Protein AF-0000000065870388 (afdb_homodimer)

pLDDT: mean 97.26, std 2.46, range [84.12, 98.94]

Organism: Acetivibrio thermocellus (strain ATCC 27405 / DSM 1237 / JCM 9322 / NBRC 103400 / NCIMB 10682 / NRRL B-4536 / VPI 7372) (NCBI:txid203119)

Foldseek 3Di:
DKKKKKFFQKKFKDFPRHTQWIFGGAIEIADFAWAPDDVLLLVQVLVCQQAPQQDQDPVGDSGGGRVRVLGAYEYEYDLCVQFDCPPDDGTDSNGTHDQVVSVVSSVSSQVVNVVVVHHYTYYDRPGDMDMDGHAVVIDIDMDDSVPPD/DKKKKKFFQKKFKDFPRHTQWIFGGAIEIADFAWAPDDVLLLVQVLVCQQAPQQDQDPVGDSGGGRVRVLGAYEYEYDLCVQFDCPPDDGTDSNGTHDQVVSVVSSVSSQVVNVVVVHHYTYYDRPGDMDMDGHAVVTDIDMDDSVRPD

Structure (mmCIF, N/CA/C/O backbone):
data_AF-0000000065870388-model_v1
#
loop_
_entity.id
_entity.type
_entity.pdbx_description
1 polymer 'D-aminoacyl-tRNA deacylase'
#
loop_
_atom_site.group_PDB
_atom_site.id
_atom_site.type_symbol
_atom_site.label_atom_id
_atom_site.label_alt_id
_atom_site.label_comp_id
_atom_site.label_asym_id
_atom_site.label_entity_id
_atom_site.label_seq_id
_atom_site.p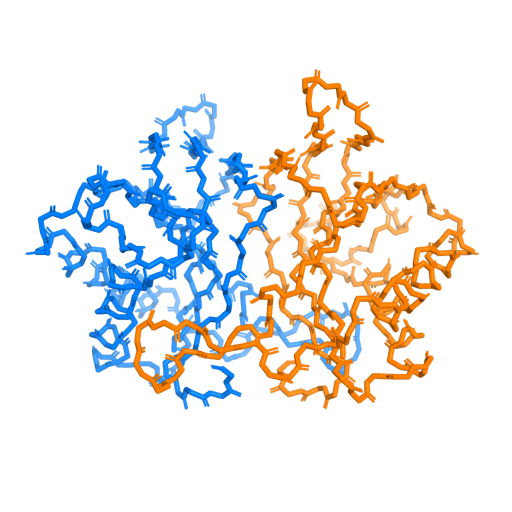dbx_PDB_ins_code
_atom_site.Cartn_x
_atom_site.Cartn_y
_atom_site.Cartn_z
_atom_site.occupancy
_atom_site.B_iso_or_equiv
_atom_site.auth_seq_id
_atom_site.auth_comp_id
_atom_site.auth_asym_id
_atom_site.auth_atom_id
_atom_site.pdbx_PDB_model_num
ATOM 1 N N . MET A 1 1 ? 1.989 13.969 -6.496 1 98.31 1 MET A N 1
ATOM 2 C CA . MET A 1 1 ? 2.273 13.305 -5.227 1 98.31 1 MET A CA 1
ATOM 3 C C . MET A 1 1 ? 1.35 12.109 -5.023 1 98.31 1 MET A C 1
ATOM 5 O O . MET A 1 1 ? 0.161 12.18 -5.34 1 98.31 1 MET A O 1
ATOM 9 N N . ARG A 1 2 ? 1.922 10.938 -4.586 1 98.38 2 ARG A N 1
ATOM 10 C CA . ARG A 1 2 ? 1.166 9.695 -4.414 1 98.38 2 ARG A CA 1
ATOM 11 C C . ARG A 1 2 ? 1.296 9.172 -2.988 1 98.38 2 ARG A C 1
ATOM 13 O O . ARG A 1 2 ? 2.34 9.336 -2.354 1 98.38 2 ARG A O 1
ATOM 20 N N . ALA A 1 3 ? 0.201 8.531 -2.562 1 98.81 3 ALA A N 1
ATOM 21 C CA . ALA A 1 3 ? 0.243 7.969 -1.214 1 98.81 3 ALA A CA 1
ATOM 22 C C . ALA A 1 3 ? -0.487 6.633 -1.154 1 98.81 3 ALA A C 1
ATOM 24 O O . ALA A 1 3 ? -1.53 6.457 -1.788 1 98.81 3 ALA A O 1
ATOM 25 N N . VAL A 1 4 ? 0.116 5.703 -0.552 1 98.88 4 VAL A N 1
ATOM 26 C CA . VAL A 1 4 ? -0.583 4.535 -0.027 1 98.88 4 VAL A CA 1
ATOM 27 C C . VAL A 1 4 ? -0.976 4.777 1.428 1 98.88 4 VAL A C 1
ATOM 29 O O . VAL A 1 4 ? -0.114 4.988 2.283 1 98.88 4 VAL A O 1
ATOM 32 N N . VAL A 1 5 ? -2.244 4.773 1.672 1 98.88 5 VAL A N 1
ATOM 33 C CA . VAL A 1 5 ? -2.771 5.062 3.002 1 98.88 5 VAL A CA 1
ATOM 34 C C . VAL A 1 5 ? -3.361 3.793 3.611 1 98.88 5 VAL A C 1
ATOM 36 O O . VAL A 1 5 ? -4.293 3.207 3.057 1 98.88 5 VAL A O 1
ATOM 39 N N . GLN A 1 6 ? -2.83 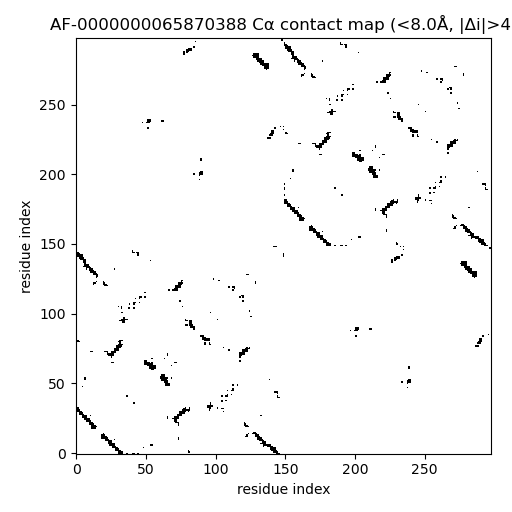3.414 4.75 1 98.88 6 GLN A N 1
ATOM 40 C CA . GLN A 1 6 ? -3.273 2.174 5.375 1 98.88 6 GLN A CA 1
ATOM 41 C C . GLN A 1 6 ? -3.797 2.426 6.789 1 98.88 6 GLN A C 1
ATOM 43 O O . GLN A 1 6 ? -3.111 3.039 7.609 1 98.88 6 GLN A O 1
ATOM 48 N N . ARG A 1 7 ? -4.969 1.999 7.047 1 98.81 7 ARG A N 1
ATOM 49 C CA . ARG A 1 7 ? -5.527 2.062 8.391 1 98.81 7 ARG A CA 1
ATOM 50 C C . ARG A 1 7 ? -4.848 1.06 9.32 1 98.81 7 ARG A C 1
ATOM 52 O O . ARG A 1 7 ? -4.77 -0.129 9 1 98.81 7 ARG A O 1
ATOM 59 N N . VAL A 1 8 ? -4.414 1.556 10.539 1 98.81 8 VAL A N 1
ATOM 60 C CA . VAL A 1 8 ? -3.592 0.675 11.367 1 98.81 8 VAL A CA 1
ATOM 61 C C . VAL A 1 8 ? -4.062 0.736 12.812 1 98.81 8 VAL A C 1
ATOM 63 O O . VAL A 1 8 ? -4.641 1.738 13.25 1 98.81 8 VAL A O 1
ATOM 66 N N . THR A 1 9 ? -3.756 -0.321 13.508 1 98.56 9 THR A N 1
ATOM 67 C CA . THR A 1 9 ? -3.891 -0.321 14.961 1 98.56 9 THR A CA 1
ATOM 68 C C . THR A 1 9 ? -2.564 0.029 15.633 1 98.56 9 THR A C 1
ATOM 70 O O . THR A 1 9 ? -2.533 0.394 16.812 1 98.56 9 THR A O 1
ATOM 73 N N . PHE A 1 10 ? -1.583 -0.184 14.828 1 98.62 10 PHE A N 1
ATOM 74 C CA . PHE A 1 10 ? -0.219 0.059 15.281 1 98.62 10 PHE A CA 1
ATOM 75 C C . PHE A 1 10 ? 0.744 0.116 14.102 1 98.62 10 PHE A C 1
ATOM 77 O O . PHE A 1 10 ? 0.584 -0.624 13.125 1 98.62 10 PHE A O 1
ATOM 84 N N . SER A 1 11 ? 1.714 1.026 14.18 1 98.88 11 SER A N 1
ATOM 85 C CA . SER A 1 11 ? 2.779 1.098 13.188 1 98.88 11 SER A CA 1
ATOM 86 C C . SER A 1 11 ? 4.039 1.725 13.773 1 98.88 11 SER A C 1
ATOM 88 O O . SER A 1 11 ? 3.963 2.562 14.672 1 98.88 11 SER A O 1
ATOM 90 N N . LYS A 1 12 ? 5.133 1.31 13.266 1 98.81 12 LYS A N 1
ATOM 91 C CA . LYS A 1 12 ? 6.379 1.907 13.734 1 98.81 12 LYS A CA 1
ATOM 92 C C . LYS A 1 12 ? 7.48 1.796 12.688 1 98.81 12 LYS A C 1
ATOM 94 O O . LYS A 1 12 ? 7.418 0.936 11.805 1 98.81 12 LYS A O 1
ATOM 99 N N . VAL A 1 13 ? 8.445 2.605 12.844 1 98.81 13 VAL A N 1
ATOM 100 C CA . VAL A 1 13 ? 9.625 2.617 11.992 1 98.81 13 VAL A CA 1
ATOM 101 C C . VAL A 1 13 ? 10.875 2.395 12.844 1 98.81 13 VAL A C 1
ATOM 103 O O . VAL A 1 13 ? 11.055 3.035 13.883 1 98.81 13 VAL A O 1
ATOM 106 N N . THR A 1 14 ? 11.656 1.497 12.438 1 98.56 14 THR A N 1
ATOM 107 C CA . THR A 1 14 ? 12.938 1.228 13.078 1 98.56 14 THR A CA 1
ATOM 108 C C . THR A 1 14 ? 14.094 1.476 12.109 1 98.56 14 THR A C 1
ATOM 110 O O . THR A 1 14 ? 14.031 1.082 10.945 1 98.56 14 THR A O 1
ATOM 113 N N . VAL A 1 15 ? 15.07 2.156 12.578 1 97.25 15 VAL A N 1
ATOM 114 C CA . VAL A 1 15 ? 16.312 2.398 11.852 1 97.25 15 VAL A CA 1
ATOM 115 C C . VAL A 1 15 ? 17.5 1.93 12.688 1 97.25 15 VAL A C 1
ATOM 117 O O . VAL A 1 15 ? 17.688 2.385 13.82 1 97.25 15 VAL A O 1
ATOM 120 N N . GLU A 1 16 ? 18.25 1.007 12.133 1 94.5 16 GLU A N 1
ATOM 121 C CA . GLU A 1 16 ? 19.406 0.471 12.844 1 94.5 16 GLU A CA 1
ATOM 122 C C . GLU A 1 16 ? 19.016 -0.023 14.234 1 94.5 16 GLU A C 1
ATOM 124 O O . GLU A 1 16 ? 19.672 0.306 15.227 1 94.5 16 GLU A O 1
ATOM 129 N N . GLY A 1 17 ? 17.906 -0.571 14.289 1 94.75 17 GLY A N 1
ATOM 130 C CA . GLY A 1 17 ? 17.453 -1.222 15.508 1 94.75 17 GLY A CA 1
ATOM 131 C C . GLY A 1 17 ? 16.781 -0.27 16.469 1 94.75 17 GLY A C 1
ATOM 132 O O . GLY A 1 17 ? 16.281 -0.691 17.516 1 94.75 17 GLY A O 1
ATOM 133 N N . GLU A 1 18 ? 16.688 0.994 16.125 1 97.5 18 GLU A N 1
ATOM 134 C CA . GLU A 1 18 ? 16.078 1.986 17.016 1 97.5 18 GLU A CA 1
ATOM 135 C C . GLU A 1 18 ? 14.742 2.473 16.453 1 97.5 18 GLU A C 1
ATOM 137 O O . GLU A 1 18 ? 14.633 2.762 15.258 1 97.5 18 GLU A O 1
ATOM 142 N N . ILE A 1 19 ? 13.797 2.533 17.328 1 98.25 19 ILE A N 1
ATOM 143 C CA . ILE A 1 19 ? 12.5 3.064 16.922 1 98.25 19 ILE A CA 1
ATOM 144 C C . ILE A 1 19 ? 12.602 4.574 16.719 1 98.25 19 ILE A C 1
ATOM 146 O O . ILE A 1 19 ? 12.992 5.305 17.625 1 98.25 19 ILE A O 1
ATOM 150 N N . VAL A 1 20 ? 12.242 5.059 15.562 1 98.25 20 VAL A N 1
ATOM 151 C CA . VAL A 1 20 ? 12.359 6.488 15.297 1 98.25 20 VAL A CA 1
ATOM 152 C C . VAL A 1 20 ? 10.977 7.109 15.164 1 98.25 20 VAL A C 1
ATOM 154 O O . VAL A 1 20 ? 10.828 8.336 15.195 1 98.25 20 VAL A O 1
ATOM 157 N N . GLY A 1 21 ? 9.953 6.312 15.039 1 98.56 21 GLY A N 1
ATOM 158 C CA . GLY A 1 21 ? 8.562 6.727 14.984 1 98.56 21 GLY A CA 1
ATOM 159 C C . GLY A 1 21 ? 7.59 5.59 15.242 1 98.56 21 GLY A C 1
ATOM 160 O O . GLY A 1 21 ? 7.832 4.453 14.828 1 98.56 21 GLY A O 1
ATOM 161 N N . GLU A 1 22 ? 6.586 5.926 15.953 1 98.81 22 GLU A N 1
ATOM 162 C CA . GLU A 1 22 ? 5.59 4.91 16.281 1 98.81 22 GLU A CA 1
ATOM 163 C C . GLU A 1 22 ? 4.223 5.539 16.547 1 98.81 22 GLU A C 1
ATOM 165 O O . GLU A 1 22 ? 4.137 6.621 17.125 1 98.81 22 GLU A O 1
ATOM 170 N N . ILE A 1 23 ? 3.203 4.832 16.109 1 98.88 23 ILE A N 1
ATOM 171 C CA . ILE A 1 23 ? 1.856 5.332 16.359 1 98.88 23 ILE A CA 1
ATOM 172 C C . ILE A 1 23 ? 0.945 4.176 16.766 1 98.88 23 ILE A C 1
ATOM 174 O O . ILE A 1 23 ? 1.231 3.016 16.453 1 98.88 23 ILE A O 1
ATOM 178 N N . GLY A 1 24 ? -0.076 4.516 17.5 1 98.62 24 GLY A N 1
ATOM 179 C CA . GLY A 1 24 ? -1.194 3.605 17.703 1 98.62 24 GLY A CA 1
ATOM 180 C C . GLY A 1 24 ? -2.215 3.664 16.578 1 98.62 24 GLY A C 1
ATOM 181 O O . GLY A 1 24 ? -1.852 3.686 15.406 1 98.62 24 GLY A O 1
ATOM 182 N N . LYS A 1 25 ? -3.502 3.672 16.969 1 98.75 25 LYS A N 1
ATOM 183 C CA . LYS A 1 25 ? -4.574 3.709 15.977 1 98.75 25 LYS A CA 1
ATOM 184 C C . LYS A 1 25 ? -4.438 4.922 15.062 1 98.75 25 LYS A C 1
ATOM 186 O O . LYS A 1 25 ? -4.246 6.043 15.531 1 98.75 25 LYS A O 1
ATOM 191 N N . GLY A 1 26 ? -4.469 4.703 13.812 1 98.81 26 GLY A N 1
ATOM 192 C CA . GLY A 1 26 ? -4.387 5.797 12.859 1 98.81 26 GLY A CA 1
ATOM 193 C C . GLY A 1 26 ? -4.07 5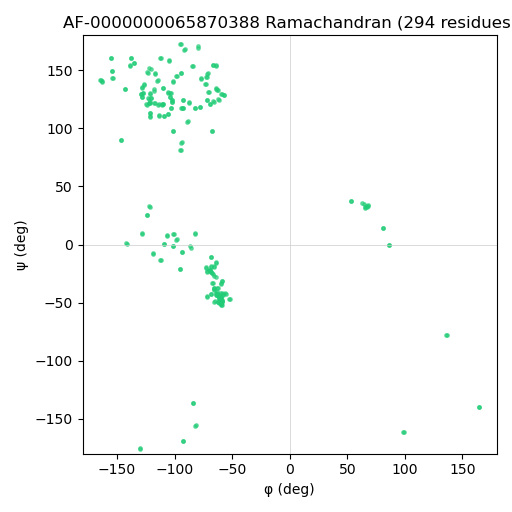.336 11.445 1 98.81 26 GLY A C 1
ATOM 194 O O . GLY A 1 26 ? -4.645 4.359 10.969 1 98.81 26 GLY A O 1
ATOM 195 N N . LEU A 1 27 ? -3.213 6.117 10.758 1 98.94 27 LEU A N 1
ATOM 196 C CA . LEU A 1 27 ? -2.867 5.832 9.367 1 98.94 27 LEU A CA 1
ATOM 197 C C . LEU A 1 27 ? -1.354 5.785 9.188 1 98.94 27 LEU A C 1
ATOM 199 O O . LEU A 1 27 ? -0.631 6.621 9.734 1 98.94 27 LEU A O 1
ATOM 203 N N . THR A 1 28 ? -0.903 4.762 8.57 1 98.94 28 THR A N 1
ATOM 204 C CA . THR A 1 28 ? 0.429 4.793 7.977 1 98.94 28 THR A CA 1
ATOM 205 C C . THR A 1 28 ? 0.361 5.238 6.516 1 98.94 28 THR A C 1
ATOM 207 O O . THR A 1 28 ? -0.38 4.66 5.719 1 98.94 28 THR A O 1
ATOM 210 N N . VAL A 1 29 ? 1.105 6.285 6.215 1 98.94 29 VAL A N 1
ATOM 211 C CA . VAL A 1 29 ? 1.129 6.848 4.871 1 98.94 29 VAL A CA 1
ATOM 212 C C . VAL A 1 29 ? 2.51 6.648 4.25 1 98.94 29 VAL A C 1
ATOM 214 O O . VAL A 1 29 ? 3.504 7.18 4.75 1 98.94 29 VAL A O 1
ATOM 217 N N . LEU A 1 30 ? 2.586 5.805 3.264 1 98.81 30 LEU A N 1
ATOM 218 C CA . LEU A 1 30 ? 3.742 5.797 2.377 1 98.81 30 LEU A CA 1
ATOM 219 C C . LEU A 1 30 ? 3.613 6.867 1.301 1 98.81 30 LEU A C 1
ATOM 221 O O . LEU A 1 30 ? 2.701 6.816 0.472 1 98.81 30 LEU A O 1
ATOM 225 N N . LEU A 1 31 ? 4.52 7.797 1.32 1 98.75 31 LEU A N 1
ATOM 226 C CA . LEU A 1 31 ? 4.367 9.016 0.53 1 98.75 31 LEU A CA 1
ATOM 227 C C . LEU A 1 31 ? 5.422 9.086 -0.565 1 98.75 31 LEU A C 1
ATOM 229 O O . LEU A 1 31 ? 6.621 9.055 -0.28 1 98.75 31 LEU A O 1
ATOM 233 N N . GLY A 1 32 ? 4.957 9.148 -1.804 1 98.38 32 GLY A N 1
ATOM 234 C CA . GLY A 1 32 ? 5.836 9.383 -2.938 1 98.38 32 GLY A CA 1
ATOM 235 C C . GLY A 1 32 ? 5.711 10.789 -3.506 1 98.38 32 GLY A C 1
ATOM 236 O O . GLY A 1 32 ? 4.605 11.273 -3.736 1 98.38 32 GLY A O 1
ATOM 237 N N . VAL A 1 33 ? 6.867 11.398 -3.68 1 98.69 33 VAL A N 1
ATOM 238 C CA . VAL A 1 33 ? 6.906 12.734 -4.27 1 98.69 33 VAL A CA 1
ATOM 239 C C . VAL A 1 33 ? 7.371 12.641 -5.723 1 98.69 33 VAL A C 1
ATOM 241 O O . VAL A 1 33 ? 8.422 12.062 -6.008 1 98.69 33 VAL A O 1
ATOM 244 N N . GLY A 1 34 ? 6.602 13.211 -6.602 1 98.06 34 GLY A N 1
ATOM 245 C CA . GLY A 1 34 ? 6.941 13.203 -8.016 1 98.06 34 GLY A CA 1
ATOM 246 C C . GLY A 1 34 ? 7.75 14.414 -8.445 1 98.06 34 GLY A C 1
ATOM 247 O O . GLY A 1 34 ? 7.812 15.414 -7.719 1 98.06 34 GLY A O 1
ATOM 248 N N . CYS A 1 35 ? 8.281 14.328 -9.609 1 97 35 CYS A N 1
ATOM 249 C CA . CYS A 1 35 ? 9.18 15.352 -10.117 1 97 35 CYS A CA 1
ATOM 250 C C . CYS A 1 35 ? 8.43 16.656 -10.375 1 97 35 CYS A C 1
ATOM 252 O O . CYS A 1 35 ? 9.016 17.734 -10.32 1 97 35 CYS A O 1
ATOM 254 N N . ASP A 1 36 ? 7.148 16.641 -10.586 1 96.62 36 ASP A N 1
ATOM 255 C CA . ASP A 1 36 ? 6.383 17.828 -10.945 1 96.62 36 ASP A CA 1
ATOM 256 C C . ASP A 1 36 ? 5.531 18.297 -9.766 1 96.62 36 ASP A C 1
ATOM 258 O O . ASP A 1 36 ? 4.711 19.203 -9.914 1 96.62 36 ASP A O 1
ATOM 262 N N . ASP A 1 37 ? 5.715 17.719 -8.711 1 98.31 37 ASP A N 1
ATOM 263 C CA . ASP A 1 37 ? 4.875 18.078 -7.566 1 98.31 37 ASP A CA 1
ATOM 264 C C . ASP A 1 37 ? 5.219 19.469 -7.035 1 98.31 37 ASP A C 1
ATOM 266 O O . ASP A 1 37 ? 6.375 19.891 -7.094 1 98.31 37 ASP A O 1
ATOM 270 N N . THR A 1 38 ? 4.246 20.125 -6.551 1 98.12 38 THR A N 1
ATOM 271 C CA . THR A 1 38 ? 4.371 21.438 -5.938 1 98.12 38 THR A CA 1
ATOM 272 C C . THR A 1 38 ? 3.68 21.469 -4.574 1 98.12 38 THR A C 1
ATOM 274 O O . THR A 1 38 ? 3.168 20.438 -4.113 1 98.12 38 THR A O 1
ATOM 277 N N . GLU A 1 39 ? 3.664 22.609 -4.027 1 98.31 39 GLU A N 1
ATOM 278 C CA . GLU A 1 39 ? 3.006 22.781 -2.736 1 98.31 39 GLU A CA 1
ATOM 279 C C . GLU A 1 39 ? 1.503 22.547 -2.846 1 98.31 39 GLU A C 1
ATOM 281 O O . GLU A 1 39 ? 0.864 22.125 -1.877 1 98.31 39 GLU A O 1
ATOM 286 N N . LYS A 1 40 ? 1.005 22.781 -4.016 1 98.38 40 LYS A N 1
ATOM 287 C CA . LYS A 1 40 ? -0.415 22.516 -4.223 1 98.38 40 LYS A CA 1
ATOM 288 C C . LYS A 1 40 ? -0.722 21.031 -4.047 1 98.38 40 LYS A C 1
ATOM 290 O O . LYS A 1 40 ? -1.778 20.656 -3.523 1 98.38 40 LYS A O 1
ATOM 295 N N . ASP A 1 41 ? 0.18 20.172 -4.484 1 98.62 41 ASP A N 1
ATOM 296 C CA . ASP A 1 41 ? 0.02 18.734 -4.312 1 98.62 41 ASP A CA 1
ATOM 297 C C . ASP A 1 41 ? 0.073 18.359 -2.834 1 98.62 41 ASP A C 1
ATOM 299 O O . ASP A 1 41 ? -0.691 17.5 -2.383 1 98.62 41 ASP A O 1
ATOM 303 N N . VAL A 1 42 ? 0.93 19.031 -2.111 1 98.75 42 VAL A N 1
ATOM 304 C CA . VAL A 1 42 ? 1.062 18.797 -0.676 1 98.75 42 VAL A CA 1
ATOM 305 C C . VAL A 1 42 ? -0.254 19.141 0.022 1 98.75 42 VAL A C 1
ATOM 307 O O . VAL A 1 42 ? -0.765 18.344 0.814 1 98.75 42 VAL A O 1
ATOM 310 N N . GLU A 1 43 ? -0.735 20.281 -0.302 1 98.56 43 GLU A N 1
ATOM 311 C CA . GLU A 1 43 ? -1.968 20.75 0.323 1 98.56 43 GLU A CA 1
ATOM 312 C C . GLU A 1 43 ? -3.129 19.797 0.035 1 98.56 43 GLU A C 1
ATOM 314 O O . GLU A 1 43 ? -3.893 19.453 0.939 1 98.56 43 GLU A O 1
ATOM 319 N N . TYR A 1 44 ? -3.215 19.438 -1.181 1 98.31 44 TYR A N 1
ATOM 320 C CA . TYR A 1 44 ? -4.301 18.547 -1.584 1 98.31 44 TYR A CA 1
ATOM 321 C C . TYR A 1 44 ? -4.234 17.234 -0.827 1 98.31 44 TYR A C 1
ATOM 323 O O . TYR A 1 44 ? -5.227 16.797 -0.238 1 98.31 44 TYR A O 1
ATOM 331 N N . LEU A 1 45 ? -3.104 16.641 -0.85 1 98.5 45 LEU A N 1
ATOM 332 C CA . LEU A 1 45 ? -2.969 15.297 -0.291 1 98.5 45 LEU A CA 1
ATOM 333 C C . LEU A 1 45 ? -3.119 15.32 1.227 1 98.5 45 LEU A C 1
ATOM 335 O O . LEU A 1 45 ? -3.73 14.422 1.81 1 98.5 45 LEU A O 1
ATOM 339 N N . ALA A 1 46 ? -2.506 16.312 1.863 1 98.62 46 ALA A N 1
ATOM 340 C CA . ALA A 1 46 ? -2.611 16.422 3.316 1 98.62 46 ALA A CA 1
ATOM 341 C C . ALA A 1 46 ? -4.066 16.562 3.752 1 98.62 46 ALA A C 1
ATOM 343 O O . ALA A 1 46 ? -4.527 15.836 4.641 1 98.62 46 ALA A O 1
ATOM 344 N N . ASP A 1 47 ? -4.762 17.469 3.086 1 98.12 47 ASP A N 1
ATOM 345 C CA . ASP A 1 47 ? -6.172 17.688 3.393 1 98.12 47 ASP A CA 1
ATOM 346 C C . ASP A 1 47 ? -6.98 16.406 3.143 1 98.12 47 ASP A C 1
ATOM 348 O O . ASP A 1 47 ? -7.832 16.047 3.955 1 98.12 47 ASP A O 1
ATOM 352 N N . LYS A 1 48 ? -6.727 15.812 2.037 1 98.31 48 LYS A N 1
ATOM 353 C CA . LYS A 1 48 ? -7.453 14.602 1.67 1 98.31 48 LYS A CA 1
ATOM 354 C C . LYS A 1 48 ? -7.242 13.492 2.703 1 98.31 48 LYS A C 1
ATOM 356 O O . LYS A 1 48 ? -8.203 12.898 3.189 1 98.31 48 LYS A O 1
ATOM 361 N N . ILE A 1 49 ? -6.02 13.242 3.113 1 98.62 49 ILE A N 1
ATOM 362 C CA . ILE A 1 49 ? -5.668 12.094 3.932 1 98.62 49 ILE A CA 1
ATOM 363 C C . ILE A 1 49 ? -6.203 12.281 5.348 1 98.62 49 ILE A C 1
ATOM 365 O O . ILE A 1 49 ? -6.805 11.367 5.918 1 98.62 49 ILE A O 1
ATOM 369 N N . VAL A 1 50 ? -6.059 13.438 5.934 1 98.44 50 VAL A N 1
ATOM 370 C CA . VAL A 1 50 ? -6.434 13.648 7.328 1 98.44 50 VAL A CA 1
ATOM 371 C C . VAL A 1 50 ? -7.953 13.609 7.465 1 98.44 50 VAL A C 1
ATOM 373 O O . VAL A 1 50 ? -8.477 13.258 8.523 1 98.44 50 VAL A O 1
ATOM 376 N N . ASN A 1 51 ? -8.648 13.875 6.305 1 97.88 51 ASN A N 1
ATOM 377 C CA . ASN A 1 51 ? -10.109 13.984 6.355 1 97.88 51 ASN A CA 1
ATOM 378 C C . ASN A 1 51 ? -10.781 12.797 5.676 1 97.88 51 ASN A C 1
ATOM 380 O O . ASN A 1 51 ? -12.008 12.75 5.566 1 97.88 51 ASN A O 1
ATOM 384 N N . LEU A 1 52 ? -10.016 11.883 5.18 1 98.25 52 LEU A N 1
ATOM 385 C CA . LEU A 1 52 ? -10.539 10.695 4.52 1 98.25 52 LEU A CA 1
ATOM 386 C C . LEU A 1 52 ? -11.422 9.891 5.469 1 98.25 52 LEU A C 1
ATOM 388 O O . LEU A 1 52 ? -11.023 9.602 6.598 1 98.25 52 LEU A O 1
ATOM 392 N N . ARG A 1 53 ? -12.602 9.531 5.066 1 98.38 53 ARG A N 1
ATOM 393 C CA . ARG A 1 53 ? -13.562 8.844 5.93 1 98.38 53 ARG A CA 1
ATOM 394 C C . ARG A 1 53 ? -13.469 7.332 5.762 1 98.38 53 ARG A C 1
ATOM 396 O O . ARG A 1 53 ? -14.344 6.719 5.145 1 98.38 53 ARG A O 1
ATOM 403 N N . ILE A 1 54 ? -12.508 6.777 6.434 1 98.25 54 ILE A N 1
ATOM 404 C CA . ILE A 1 54 ? -12.266 5.352 6.219 1 98.25 54 ILE A CA 1
ATOM 405 C C . ILE A 1 54 ? -12.234 4.629 7.562 1 98.25 54 ILE A C 1
ATOM 407 O O . ILE A 1 54 ? -11.82 3.469 7.641 1 98.25 54 ILE A O 1
ATOM 411 N N . PHE A 1 55 ? -12.594 5.266 8.648 1 98.31 55 PHE A N 1
ATOM 412 C CA . PHE A 1 55 ? -12.797 4.641 9.945 1 98.31 55 PHE A CA 1
ATOM 413 C C . PHE A 1 55 ? -14.273 4.355 10.188 1 98.31 55 PHE A C 1
ATOM 415 O O . PHE A 1 55 ? -15.133 5.145 9.789 1 98.31 55 PHE A O 1
ATOM 422 N N . GLU A 1 56 ? -14.484 3.287 10.852 1 96.38 56 GLU A N 1
ATOM 423 C CA . GLU A 1 56 ? -15.867 2.859 11.055 1 96.38 56 GLU A CA 1
ATOM 424 C C . GLU A 1 56 ? -16.547 3.686 12.148 1 96.38 56 GLU A C 1
ATOM 426 O O . GLU A 1 56 ? -15.922 4.027 13.156 1 96.38 56 GLU A O 1
ATOM 431 N N . ASP A 1 57 ? -17.812 3.963 11.93 1 96.62 57 ASP A N 1
ATOM 432 C CA . ASP A 1 57 ? -18.641 4.586 12.953 1 96.62 57 ASP A CA 1
ATOM 433 C C . ASP A 1 57 ? -19.375 3.529 13.781 1 96.62 57 ASP A C 1
ATOM 435 O O . ASP A 1 57 ? -19.031 2.348 13.734 1 96.62 57 ASP A O 1
ATOM 439 N N . GLU A 1 58 ? -20.281 3.951 14.555 1 95.44 58 GLU A N 1
ATOM 440 C CA . GLU A 1 58 ? -21 3.066 15.469 1 95.44 58 GLU A CA 1
ATOM 441 C C . GLU A 1 58 ? -21.844 2.049 14.711 1 95.44 58 GLU A C 1
ATOM 443 O O . GLU A 1 58 ? -22.234 1.02 15.266 1 95.44 58 GLU A O 1
ATOM 448 N N . ASN A 1 59 ? -22.125 2.32 13.461 1 94.81 59 ASN A N 1
ATOM 449 C CA . ASN A 1 59 ? -22.922 1.42 12.641 1 94.81 59 ASN A CA 1
ATOM 450 C C . ASN A 1 59 ? -22.047 0.536 11.758 1 94.81 59 ASN A C 1
ATOM 452 O O . ASN A 1 59 ? -22.562 -0.148 10.867 1 94.81 59 ASN A O 1
ATOM 456 N N . GLY A 1 60 ? -20.766 0.629 11.914 1 92.06 60 GLY A N 1
ATOM 457 C CA . GLY A 1 60 ? -19.859 -0.203 11.141 1 92.06 60 GLY A CA 1
ATOM 458 C C . GLY A 1 60 ? -19.609 0.328 9.742 1 92.06 60 GLY A C 1
ATOM 459 O O . GLY A 1 60 ? -19.109 -0.399 8.867 1 92.06 60 GLY A O 1
ATOM 460 N N . LYS A 1 61 ? -19.984 1.585 9.523 1 94.06 61 LYS A N 1
ATOM 461 C CA . LYS A 1 61 ? -19.797 2.205 8.219 1 94.06 61 LYS A CA 1
ATOM 462 C C . LYS A 1 61 ? -18.578 3.119 8.219 1 94.06 61 LYS A C 1
ATOM 464 O O . LYS A 1 61 ? -18.312 3.83 9.195 1 94.06 61 LYS A O 1
ATOM 469 N N . MET A 1 62 ? -17.844 3.084 7.145 1 95.12 62 MET A N 1
ATOM 470 C CA . MET A 1 62 ? -16.719 4.02 6.988 1 95.12 62 MET A CA 1
ATOM 471 C C . MET A 1 62 ? -17.234 5.449 6.836 1 95.12 62 MET A C 1
ATOM 473 O O . MET A 1 62 ? -17.641 5.852 5.746 1 95.12 62 MET A O 1
ATOM 477 N N . ASN A 1 63 ? -17.219 6.188 7.984 1 97.12 63 ASN A N 1
ATOM 478 C CA . ASN A 1 63 ? -17.797 7.527 7.969 1 97.12 63 ASN A CA 1
ATOM 479 C C . ASN A 1 63 ? -16.984 8.5 8.812 1 97.12 63 ASN A C 1
ATOM 481 O O . ASN A 1 63 ? -17.297 9.688 8.891 1 97.12 63 ASN A O 1
ATOM 485 N N . LEU A 1 64 ? -15.922 8.008 9.398 1 98.5 64 LEU A N 1
ATOM 486 C CA . LEU A 1 64 ? -15.117 8.867 10.266 1 98.5 64 LEU A CA 1
ATOM 487 C C . LEU A 1 64 ? -13.711 9.039 9.711 1 98.5 64 LEU A C 1
ATOM 489 O O . LEU A 1 64 ? -13.156 8.117 9.102 1 98.5 64 LEU A O 1
ATOM 493 N N . SER A 1 65 ? -13.211 10.203 9.961 1 98.44 65 SER A N 1
ATOM 494 C CA . SER A 1 65 ? -11.852 10.531 9.539 1 98.44 65 SER A CA 1
ATOM 495 C C . SER A 1 65 ? -10.852 10.281 10.664 1 98.44 65 SER A C 1
ATOM 497 O O . SER A 1 65 ? -11.242 9.953 11.789 1 98.44 65 SER A O 1
ATOM 499 N N . LEU A 1 66 ? -9.609 10.414 10.297 1 98.69 66 LEU A N 1
ATOM 500 C CA . LEU A 1 66 ? -8.531 10.328 11.281 1 98.69 66 LEU A CA 1
ATOM 501 C C . LEU A 1 66 ? -8.789 11.281 12.445 1 98.69 66 LEU A C 1
ATOM 503 O O . LEU A 1 66 ? -8.633 10.898 13.609 1 98.69 66 LEU A O 1
ATOM 507 N N . LYS A 1 67 ? -9.141 12.469 12.117 1 97.5 67 LYS A N 1
ATOM 508 C CA . LYS A 1 67 ? -9.398 13.492 13.133 1 97.5 67 LYS A CA 1
ATOM 509 C C . LYS A 1 67 ? -10.57 13.102 14.023 1 97.5 67 LYS A C 1
ATOM 511 O O . LYS A 1 67 ? -10.516 13.266 15.242 1 97.5 67 LYS A O 1
ATOM 516 N N . ASP A 1 68 ? -11.617 12.594 13.391 1 97.44 68 ASP A N 1
ATOM 517 C CA . ASP A 1 68 ? -12.82 12.219 14.117 1 97.44 68 ASP A CA 1
ATOM 518 C C . ASP A 1 68 ? -12.523 11.164 15.18 1 97.44 68 ASP A C 1
ATOM 520 O O . ASP A 1 68 ? -13.156 11.141 16.234 1 97.44 68 ASP A O 1
ATOM 524 N N . VAL A 1 69 ? -11.555 10.305 14.945 1 97.94 69 VAL A N 1
ATOM 525 C CA . VAL A 1 69 ? -11.305 9.195 15.852 1 97.94 69 VAL A CA 1
ATOM 526 C C . VAL A 1 69 ? -10.109 9.516 16.75 1 97.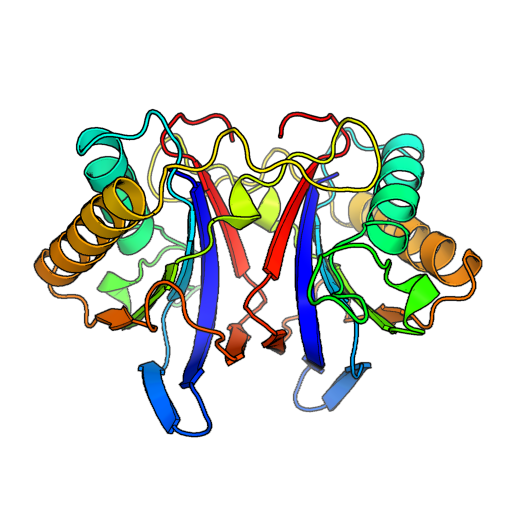94 69 VAL A C 1
ATOM 528 O O . VAL A 1 69 ? -9.695 8.68 17.562 1 97.94 69 VAL A O 1
ATOM 531 N N . GLY A 1 70 ? -9.5 10.68 16.562 1 97.69 70 GLY A N 1
ATOM 532 C CA . GLY A 1 70 ? -8.32 11.039 17.344 1 97.69 70 GLY A CA 1
ATOM 533 C C . GLY A 1 70 ? -7.113 10.172 17.031 1 97.69 70 GLY A C 1
ATOM 534 O O . GLY A 1 70 ? -6.352 9.812 17.922 1 97.69 70 GLY A O 1
ATOM 535 N N . GLY A 1 71 ? -6.992 9.727 15.805 1 98.62 71 GLY A N 1
ATOM 536 C CA . GLY A 1 71 ? -5.914 8.844 15.383 1 98.62 71 GLY A CA 1
ATOM 537 C C . GLY A 1 71 ? -4.613 9.578 15.125 1 98.62 71 GLY A C 1
ATOM 538 O O . GLY A 1 71 ? -4.578 10.812 15.117 1 98.62 71 GLY A O 1
ATOM 539 N N . GLU A 1 72 ? -3.584 8.828 14.938 1 98.88 72 GLU A N 1
ATOM 540 C CA . GLU A 1 72 ? -2.24 9.336 14.68 1 98.88 72 GLU A CA 1
ATOM 541 C C . GLU A 1 72 ? -1.786 9 13.258 1 98.88 72 GLU A C 1
ATOM 543 O O . GLU A 1 72 ? -2.367 8.133 12.602 1 98.88 72 GLU A O 1
ATOM 548 N N . LEU A 1 73 ? -0.794 9.758 12.82 1 98.88 73 LEU A N 1
ATOM 549 C CA . LEU A 1 73 ? -0.313 9.602 11.453 1 98.88 73 LEU A CA 1
ATOM 550 C C . LEU A 1 73 ? 1.171 9.25 11.43 1 98.88 73 LEU A C 1
ATOM 552 O O . LEU A 1 73 ? 1.978 9.914 12.086 1 98.88 73 LEU A O 1
ATOM 556 N N . LEU A 1 74 ? 1.534 8.164 10.844 1 98.94 74 LEU A N 1
ATOM 557 C CA . LEU A 1 74 ? 2.924 7.848 10.531 1 98.94 74 LEU A CA 1
ATOM 558 C C . LEU A 1 74 ? 3.203 8.062 9.047 1 98.94 74 LEU A C 1
ATOM 560 O O . LEU A 1 74 ? 2.582 7.418 8.195 1 98.94 74 LEU A O 1
ATOM 564 N N . VAL A 1 75 ? 4.086 8.977 8.703 1 98.88 75 VAL A N 1
ATOM 565 C CA . VAL A 1 75 ? 4.391 9.297 7.316 1 98.88 75 VAL A CA 1
ATOM 566 C C . VAL A 1 75 ? 5.805 8.828 6.973 1 98.88 75 VAL A C 1
ATOM 568 O O . VAL A 1 75 ? 6.773 9.242 7.613 1 98.88 75 VAL A O 1
ATOM 571 N N . VAL A 1 76 ? 5.891 8 6.039 1 98.69 76 VAL A N 1
ATOM 572 C CA . VAL A 1 76 ? 7.168 7.445 5.602 1 98.69 76 VAL A CA 1
ATOM 573 C C . VAL A 1 76 ? 7.395 7.777 4.129 1 98.69 76 VAL A C 1
ATOM 575 O O . VAL A 1 76 ? 6.547 7.488 3.281 1 98.69 76 VAL A O 1
ATOM 578 N N . SER A 1 77 ? 8.531 8.391 3.809 1 98.12 77 SER A N 1
ATOM 579 C CA . SER A 1 77 ? 8.875 8.68 2.42 1 98.12 77 SER A CA 1
ATOM 580 C C . SER A 1 77 ? 9.062 7.402 1.616 1 98.12 77 SER A C 1
ATOM 582 O O . SER A 1 77 ? 9.695 6.457 2.09 1 98.12 77 SER A O 1
ATOM 584 N N . GLN A 1 78 ? 8.492 7.391 0.469 1 97.62 78 GLN A N 1
ATOM 585 C CA . GLN A 1 78 ? 8.547 6.199 -0.373 1 97.62 78 GLN A CA 1
ATOM 586 C C . GLN A 1 78 ? 8.578 6.574 -1.853 1 97.62 78 GLN A C 1
ATOM 588 O O . GLN A 1 78 ? 7.547 6.555 -2.527 1 97.62 78 GLN A O 1
ATOM 593 N N . PHE A 1 79 ? 9.703 6.742 -2.387 1 97.12 79 PHE A N 1
ATOM 594 C CA . PHE A 1 79 ? 9.844 7.16 -3.775 1 97.12 79 PHE A CA 1
ATOM 595 C C . PHE A 1 79 ? 9.492 6.023 -4.723 1 97.12 79 PHE A C 1
ATOM 597 O O . PHE A 1 79 ? 9.125 6.258 -5.879 1 97.12 79 PHE A O 1
ATOM 604 N N . THR A 1 80 ? 9.516 4.781 -4.188 1 97.56 80 THR A N 1
ATOM 605 C CA . THR A 1 80 ? 9.258 3.629 -5.043 1 97.56 80 THR A CA 1
ATOM 606 C C . THR A 1 80 ? 7.805 3.605 -5.508 1 97.56 80 THR A C 1
ATOM 608 O O . THR A 1 80 ? 7.453 2.867 -6.426 1 97.56 80 THR A O 1
ATOM 611 N N . LEU A 1 81 ? 6.949 4.441 -4.93 1 98.25 81 LEU A N 1
ATOM 612 C CA . LEU A 1 81 ? 5.578 4.559 -5.41 1 98.25 81 LEU A CA 1
ATOM 613 C C . LEU A 1 81 ? 5.543 5.105 -6.832 1 98.25 81 LEU A C 1
ATOM 615 O O . LEU A 1 81 ? 4.523 5 -7.52 1 98.25 81 LEU A O 1
ATOM 619 N N . TYR A 1 82 ? 6.645 5.676 -7.254 1 97.69 82 TYR A N 1
ATOM 620 C CA . TYR A 1 82 ? 6.75 6.176 -8.617 1 97.69 82 TYR A CA 1
ATOM 621 C C . TYR A 1 82 ? 7.512 5.199 -9.508 1 97.69 82 TYR A C 1
ATOM 623 O O . TYR A 1 82 ? 7.914 5.543 -10.617 1 97.69 82 TYR A O 1
ATOM 631 N N . GLY A 1 83 ? 7.766 4.023 -8.945 1 97.19 83 GLY A N 1
ATOM 632 C CA . GLY A 1 83 ? 8.359 3.002 -9.789 1 97.19 83 GLY A CA 1
ATOM 633 C C . GLY A 1 83 ? 7.484 2.611 -10.969 1 97.19 83 GLY A C 1
ATOM 634 O O . GLY A 1 83 ? 6.312 2.266 -10.781 1 97.19 83 GLY A O 1
ATOM 635 N N . ASP A 1 84 ? 8.039 2.715 -12.133 1 96 84 ASP A N 1
ATOM 636 C CA . ASP A 1 84 ? 7.324 2.35 -13.352 1 96 84 ASP A CA 1
ATOM 637 C C . ASP A 1 84 ? 7.84 1.031 -13.914 1 96 84 ASP A C 1
ATOM 639 O O . ASP A 1 84 ? 8.992 0.943 -14.344 1 96 84 ASP A O 1
ATOM 643 N N . CYS A 1 85 ? 6.988 0.045 -13.859 1 93.62 85 CYS A N 1
ATOM 644 C CA . CYS A 1 85 ? 7.391 -1.268 -14.359 1 93.62 85 CYS A CA 1
ATOM 645 C C . CYS A 1 85 ? 6.422 -1.769 -15.422 1 93.62 85 CYS A C 1
ATOM 647 O O . CYS A 1 85 ? 6.254 -2.977 -15.594 1 93.62 85 CYS A O 1
ATOM 649 N N . ARG A 1 86 ? 5.77 -0.858 -16.078 1 93.56 86 ARG A N 1
ATOM 650 C CA . ARG A 1 86 ? 4.836 -1.244 -17.125 1 93.56 86 ARG A CA 1
ATOM 651 C C . ARG A 1 86 ? 5.566 -1.902 -18.297 1 93.56 86 ARG A C 1
ATOM 653 O O . ARG A 1 86 ? 5.043 -2.826 -18.922 1 93.56 86 ARG A O 1
ATOM 660 N N . LYS A 1 87 ? 6.738 -1.214 -18.453 1 90.06 87 LYS A N 1
ATOM 661 C CA . LYS A 1 87 ? 7.59 -1.797 -19.484 1 90.06 87 LYS A CA 1
ATOM 662 C C . LYS A 1 87 ? 8.711 -2.623 -18.875 1 90.06 87 LYS A C 1
ATOM 664 O O . LYS A 1 87 ? 9.578 -2.086 -18.172 1 90.06 87 LYS A O 1
ATOM 669 N N . GLY A 1 88 ? 8.617 -3.984 -18.75 1 91.25 88 GLY A N 1
ATOM 670 C CA . GLY A 1 88 ? 9.656 -4.852 -18.219 1 91.25 88 GLY A CA 1
ATOM 671 C C . GLY A 1 88 ? 9.43 -5.215 -16.766 1 91.25 88 GLY A C 1
ATOM 672 O O . GLY A 1 88 ? 8.328 -5.027 -16.234 1 91.25 88 GLY A O 1
ATOM 673 N N . LYS A 1 89 ? 10.562 -5.699 -16.078 1 95.44 89 LYS A N 1
ATOM 674 C CA . LYS A 1 89 ? 10.453 -6.219 -14.719 1 95.44 89 LYS A CA 1
ATOM 675 C C . LYS A 1 89 ? 11.297 -5.398 -13.742 1 95.44 89 LYS A C 1
ATOM 677 O O . LYS A 1 89 ? 11.211 -5.59 -12.531 1 95.44 89 LYS A O 1
ATOM 682 N N . ARG A 1 90 ? 12.055 -4.527 -14.242 1 96 90 ARG A N 1
ATOM 683 C CA . ARG A 1 90 ? 12.82 -3.607 -13.406 1 96 90 ARG A CA 1
ATOM 684 C C . ARG A 1 90 ? 12.172 -2.227 -13.375 1 96 90 ARG A C 1
ATOM 686 O O . ARG A 1 90 ? 12.016 -1.585 -14.414 1 96 90 ARG A O 1
ATOM 693 N N . PRO A 1 91 ? 11.883 -1.748 -12.195 1 97.12 91 PRO A N 1
ATOM 694 C CA . PRO A 1 91 ? 11.227 -0.439 -12.148 1 97.12 91 PRO A CA 1
ATOM 695 C C . PRO A 1 91 ? 12.18 0.708 -12.492 1 97.12 91 PRO A C 1
ATOM 697 O O . PRO A 1 91 ? 13.352 0.675 -12.117 1 97.12 91 PRO A O 1
ATOM 700 N N . SER A 1 92 ? 11.672 1.618 -13.266 1 96.94 92 SER A N 1
ATOM 701 C CA . SER A 1 92 ? 12.312 2.92 -13.414 1 96.94 92 SER A CA 1
ATOM 702 C C . SER A 1 92 ? 11.711 3.947 -12.461 1 96.94 92 SER A C 1
ATOM 704 O O . SER A 1 92 ? 10.523 3.879 -12.133 1 96.94 92 SER A O 1
ATOM 706 N N . PHE A 1 93 ? 12.477 4.875 -11.992 1 96.75 93 PHE A N 1
ATOM 707 C CA . PHE A 1 93 ? 12.008 5.852 -11.016 1 96.75 93 PHE A CA 1
ATOM 708 C C . PHE A 1 93 ? 12.164 7.27 -11.555 1 96.75 93 PHE A C 1
ATOM 710 O O . PHE A 1 93 ? 12.352 8.211 -10.781 1 96.75 93 PHE A O 1
ATOM 717 N N . ASP A 1 94 ? 12.031 7.414 -12.812 1 95.88 94 ASP A N 1
ATOM 718 C CA . ASP A 1 94 ? 12.297 8.68 -13.492 1 95.88 94 ASP A CA 1
ATOM 719 C C . ASP A 1 94 ? 11.297 9.75 -13.078 1 95.88 94 ASP A C 1
ATOM 721 O O . ASP A 1 94 ? 11.602 10.945 -13.109 1 95.88 94 ASP A O 1
ATOM 725 N N . ARG A 1 95 ? 10.195 9.352 -12.672 1 96.5 95 ARG A N 1
ATOM 726 C CA . ARG A 1 95 ? 9.148 10.32 -12.367 1 96.5 95 ARG A CA 1
ATOM 727 C C . ARG A 1 95 ? 9.172 10.703 -10.891 1 96.5 95 ARG A C 1
ATOM 729 O O . ARG A 1 95 ? 8.422 11.57 -10.453 1 96.5 95 ARG A O 1
ATOM 736 N N . ALA A 1 96 ? 9.984 10.062 -10.086 1 97.81 96 ALA A N 1
ATOM 737 C CA . ALA A 1 96 ? 10.188 10.461 -8.695 1 97.81 96 ALA A CA 1
ATOM 738 C C . ALA A 1 96 ? 10.992 11.75 -8.609 1 97.81 96 ALA A C 1
ATOM 740 O O . ALA A 1 96 ? 11.906 11.977 -9.406 1 97.81 96 ALA A O 1
ATOM 741 N N . ALA A 1 97 ? 10.68 12.539 -7.691 1 98.06 97 ALA A N 1
ATOM 742 C CA . ALA A 1 97 ? 11.422 13.773 -7.477 1 98.06 97 ALA A CA 1
ATOM 743 C C . ALA A 1 97 ? 12.852 13.477 -7.023 1 98.06 97 ALA A C 1
ATOM 745 O O . ALA A 1 97 ? 13.117 12.438 -6.414 1 98.06 97 ALA A O 1
ATOM 746 N N . ARG A 1 98 ? 13.734 14.398 -7.289 1 96.81 98 ARG A N 1
ATOM 747 C CA . ARG A 1 98 ? 15.086 14.305 -6.746 1 96.81 98 ARG A CA 1
ATOM 748 C C . ARG A 1 98 ? 15.07 14.391 -5.227 1 96.81 98 ARG A C 1
ATOM 750 O O . ARG A 1 98 ? 14.203 15.039 -4.641 1 96.81 98 ARG A O 1
ATOM 757 N N . PRO A 1 99 ? 16.016 13.852 -4.602 1 96.38 99 PRO A N 1
ATOM 758 C CA . PRO A 1 99 ? 16.016 13.719 -3.143 1 96.38 99 PRO A CA 1
ATOM 759 C C . PRO A 1 99 ? 15.828 15.055 -2.43 1 96.38 99 PRO A C 1
ATOM 761 O O . PRO A 1 99 ? 15.023 15.148 -1.499 1 96.38 99 PRO A O 1
ATOM 764 N N . ASP A 1 100 ? 16.5 16.078 -2.9 1 96.69 100 ASP A N 1
ATOM 765 C CA . ASP A 1 100 ? 16.406 17.375 -2.219 1 96.69 100 ASP A CA 1
ATOM 766 C C . ASP A 1 100 ? 14.984 17.938 -2.295 1 96.69 100 ASP A C 1
ATOM 768 O O . ASP A 1 100 ? 14.422 18.359 -1.28 1 96.69 100 ASP A O 1
ATOM 772 N N . THR A 1 101 ? 14.445 17.922 -3.504 1 97.31 101 THR A N 1
ATOM 773 C CA . THR A 1 101 ? 13.086 18.391 -3.711 1 97.31 101 THR A CA 1
ATOM 774 C C . THR A 1 101 ? 12.086 17.5 -2.961 1 97.31 101 THR A C 1
ATOM 776 O O . THR A 1 101 ? 11.148 18 -2.348 1 97.31 101 THR A O 1
ATOM 779 N N . ALA A 1 102 ? 12.336 16.266 -3.059 1 98 102 ALA A N 1
ATOM 780 C CA . ALA A 1 102 ? 11.453 15.312 -2.389 1 98 102 ALA A CA 1
ATOM 781 C C . ALA A 1 102 ? 11.438 15.547 -0.881 1 98 102 ALA A C 1
ATOM 783 O O . ALA A 1 102 ? 10.375 15.539 -0.258 1 98 102 ALA A O 1
ATOM 784 N N . LYS A 1 103 ? 12.578 15.734 -0.33 1 98 103 LYS A N 1
ATOM 785 C CA . LYS A 1 103 ? 12.688 15.953 1.108 1 98 103 LYS A CA 1
ATOM 786 C C . LYS A 1 103 ? 11.938 17.219 1.527 1 98 103 LYS A C 1
ATOM 788 O O . LYS A 1 103 ? 11.219 17.203 2.527 1 98 103 LYS A O 1
ATOM 793 N N . GLU A 1 104 ? 12.141 18.234 0.766 1 98.38 104 GLU A N 1
ATOM 794 C CA . GLU A 1 104 ? 11.477 19.5 1.067 1 98.38 104 GLU A CA 1
ATOM 795 C C . GLU A 1 104 ? 9.961 19.344 1.071 1 98.38 104 GLU A C 1
ATOM 797 O O . GLU A 1 104 ? 9.289 19.766 2.018 1 98.38 104 GLU A O 1
ATOM 802 N N . LEU A 1 105 ? 9.43 18.781 0.001 1 98.69 105 LEU A N 1
ATOM 803 C CA . LEU A 1 105 ? 7.98 18.609 -0.109 1 98.69 105 LEU A CA 1
ATOM 804 C C . LEU A 1 105 ? 7.461 17.609 0.92 1 98.69 105 LEU A C 1
ATOM 806 O O . LEU A 1 105 ? 6.359 17.781 1.447 1 98.69 105 LEU A O 1
ATOM 810 N N . TYR A 1 106 ? 8.266 16.656 1.214 1 98.5 106 TYR A N 1
ATOM 811 C CA . TYR A 1 106 ? 7.938 15.695 2.268 1 98.5 106 TYR A CA 1
ATOM 812 C C . TYR A 1 106 ? 7.781 16.406 3.609 1 98.5 106 TYR A C 1
ATOM 814 O O . TYR A 1 106 ? 6.789 16.188 4.316 1 98.5 106 TYR A O 1
ATOM 822 N N . GLU A 1 107 ? 8.688 17.156 3.938 1 98.62 107 GLU A N 1
ATOM 823 C CA . GLU A 1 107 ? 8.656 17.875 5.211 1 98.62 107 GLU A CA 1
ATOM 824 C C . GLU A 1 107 ? 7.48 18.844 5.277 1 98.62 107 GLU A C 1
ATOM 826 O O . GLU A 1 107 ? 6.844 18.984 6.32 1 98.62 107 GLU A O 1
ATOM 831 N N . LYS A 1 108 ? 7.242 19.516 4.152 1 98.75 108 LYS A N 1
ATOM 832 C CA . LYS A 1 108 ? 6.082 20.406 4.098 1 98.75 108 LYS A CA 1
ATOM 833 C C . LYS A 1 108 ? 4.789 19.625 4.336 1 98.75 108 LYS A C 1
ATOM 835 O O . LYS A 1 108 ? 3.877 20.125 5.008 1 98.75 108 LYS A O 1
ATOM 840 N N . PHE A 1 109 ? 4.691 18.469 3.752 1 98.81 109 PHE A N 1
ATOM 841 C CA . PHE A 1 109 ? 3.535 17.609 3.955 1 98.81 109 PHE A CA 1
ATOM 842 C C . PHE A 1 109 ? 3.361 17.266 5.43 1 98.81 109 PHE A C 1
ATOM 844 O O . PHE A 1 109 ? 2.26 17.391 5.973 1 98.81 109 PHE A O 1
ATOM 851 N N . VAL A 1 110 ? 4.43 16.859 6.07 1 98.75 110 VAL A N 1
ATOM 852 C CA . VAL A 1 110 ? 4.418 16.469 7.477 1 98.75 110 VAL A CA 1
ATOM 853 C C . VAL A 1 110 ? 3.986 17.656 8.336 1 98.75 110 VAL A C 1
ATOM 855 O O . VAL A 1 110 ? 3.119 17.531 9.203 1 98.75 110 VAL A O 1
ATOM 858 N N . GLU A 1 111 ? 4.562 18.781 8.086 1 98.75 111 GLU A N 1
ATOM 859 C CA . GLU A 1 111 ? 4.254 19.969 8.867 1 98.75 111 GLU A CA 1
ATOM 860 C C . GLU A 1 111 ? 2.795 20.391 8.688 1 98.75 111 GLU A C 1
ATOM 862 O O . GLU A 1 111 ? 2.141 20.812 9.641 1 98.75 111 GLU A O 1
ATOM 867 N N . LEU A 1 112 ? 2.377 20.344 7.461 1 98.75 112 LEU A N 1
ATOM 868 C CA . LEU A 1 112 ? 0.986 20.703 7.207 1 98.75 112 LEU A CA 1
ATOM 869 C C . LEU A 1 112 ? 0.04 19.75 7.941 1 98.75 112 LEU A C 1
ATOM 871 O O . LEU A 1 112 ? -0.951 20.188 8.531 1 98.75 112 LEU A O 1
ATOM 875 N N . CYS A 1 113 ? 0.313 18.484 7.898 1 98.69 113 CYS A N 1
ATOM 876 C CA . CYS A 1 113 ? -0.502 17.531 8.648 1 98.69 113 CYS A CA 1
ATOM 877 C C . CYS A 1 113 ? -0.511 17.859 10.133 1 98.69 113 CYS A C 1
ATOM 879 O O . CYS A 1 113 ? -1.552 17.781 10.789 1 98.69 113 CYS A O 1
ATOM 881 N N . ARG A 1 114 ? 0.652 18.203 10.664 1 98.62 114 ARG A N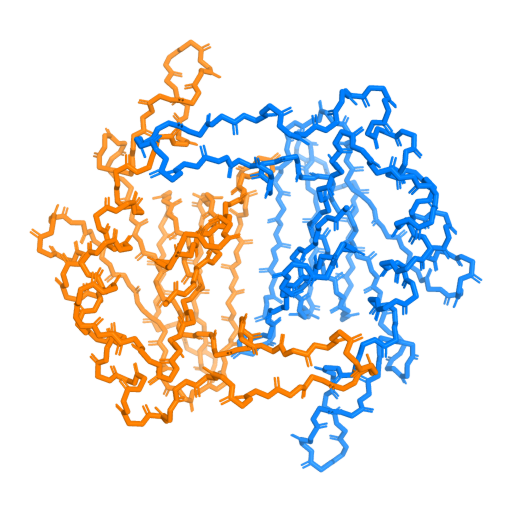 1
ATOM 882 C CA . ARG A 1 114 ? 0.743 18.594 12.07 1 98.62 114 ARG A CA 1
ATOM 883 C C . ARG A 1 114 ? -0.129 19.812 12.367 1 98.62 114 ARG A C 1
ATOM 885 O O . ARG A 1 114 ? -0.71 19.906 13.445 1 98.62 114 ARG A O 1
ATOM 892 N N . SER A 1 115 ? -0.242 20.672 11.422 1 98.19 115 SER A N 1
ATOM 893 C CA . SER A 1 115 ? -1.003 21.906 11.602 1 98.19 115 SER A CA 1
ATOM 894 C C . SER A 1 115 ? -2.496 21.625 11.727 1 98.19 115 SER A C 1
ATOM 896 O O . SER A 1 115 ? -3.258 22.469 12.18 1 98.19 115 SER A O 1
ATOM 898 N N . TYR A 1 116 ? -2.914 20.453 11.289 1 97.5 116 TYR A N 1
ATOM 899 C CA . TYR A 1 116 ? -4.309 20.047 11.445 1 97.5 116 TYR A CA 1
ATOM 900 C C . TYR A 1 116 ? -4.566 19.484 12.828 1 97.5 116 TYR A C 1
ATOM 902 O O . TYR A 1 116 ? -5.605 18.859 13.07 1 97.5 116 TYR A O 1
ATOM 910 N N . ASP A 1 117 ? -3.615 19.609 13.75 1 96.19 117 ASP A N 1
ATOM 911 C CA . ASP A 1 117 ? -3.689 19.109 15.125 1 96.19 117 ASP A CA 1
ATOM 912 C C . ASP A 1 117 ? -3.689 17.594 15.172 1 96.19 117 ASP A C 1
ATOM 914 O O . ASP A 1 117 ? -4.453 16.984 15.922 1 96.19 117 ASP A O 1
ATOM 918 N N . VAL A 1 118 ? -3.018 16.984 14.289 1 97.62 118 VAL A N 1
ATOM 919 C CA . VAL A 1 118 ? -2.795 15.539 14.234 1 97.62 118 VAL A CA 1
ATOM 920 C C . VAL A 1 118 ? -1.38 15.219 14.719 1 97.62 118 VAL A C 1
ATOM 922 O O . VAL A 1 118 ? -0.424 15.914 14.359 1 97.62 118 VAL A O 1
ATOM 925 N N . LYS A 1 119 ? -1.274 14.25 15.641 1 98.5 119 LYS A N 1
ATOM 926 C CA . LYS A 1 119 ? 0.058 13.758 15.977 1 98.5 119 LYS A CA 1
ATOM 927 C C . LYS A 1 119 ? 0.688 13.023 14.789 1 98.5 119 LYS A C 1
ATOM 929 O O . LYS A 1 119 ? 0.112 12.07 14.266 1 98.5 119 LYS A O 1
ATOM 934 N N . VAL A 1 120 ? 1.85 13.5 14.391 1 98.88 120 VAL A N 1
ATOM 935 C CA . VAL A 1 120 ? 2.512 12.93 13.227 1 98.88 120 VAL A CA 1
ATOM 936 C C . VAL A 1 120 ? 3.895 12.414 13.617 1 98.88 120 VAL A C 1
ATOM 938 O O . VAL A 1 120 ? 4.695 13.141 14.203 1 98.88 120 VAL A O 1
ATOM 941 N N . GLU A 1 121 ? 4.117 11.164 13.391 1 98.88 121 GLU A N 1
ATOM 942 C CA . GLU A 1 121 ? 5.441 10.562 13.484 1 98.88 121 GLU A CA 1
ATOM 943 C C . GLU A 1 121 ? 6.02 10.289 12.094 1 98.88 121 GLU A C 1
ATOM 945 O O . GLU A 1 121 ? 5.277 10.219 11.117 1 98.88 121 GLU A O 1
ATOM 950 N N . THR A 1 122 ? 7.328 10.172 12.031 1 98.69 122 THR A N 1
ATOM 951 C CA . THR A 1 122 ? 7.977 10.031 10.734 1 98.69 122 THR A CA 1
ATOM 952 C C . THR A 1 122 ? 9.086 8.984 10.789 1 98.69 122 THR A C 1
ATOM 954 O O . THR A 1 122 ? 9.453 8.516 11.875 1 98.69 122 THR A O 1
ATOM 957 N N . GLY A 1 123 ? 9.461 8.508 9.68 1 96.88 123 GLY A N 1
ATOM 958 C CA . GLY A 1 123 ? 10.719 7.789 9.555 1 96.88 123 GLY A CA 1
ATOM 959 C C . GLY A 1 123 ? 11.914 8.703 9.398 1 96.88 123 GLY A C 1
ATOM 960 O O . GLY A 1 123 ? 11.961 9.789 9.984 1 96.88 123 GLY A O 1
ATOM 961 N N . LYS A 1 124 ? 12.922 8.164 8.82 1 94.56 124 LYS A N 1
ATOM 962 C CA . LYS A 1 124 ? 14.117 8.93 8.484 1 94.56 124 LYS A CA 1
ATOM 963 C C . LYS A 1 124 ? 14.336 8.977 6.977 1 94.56 124 LYS A C 1
ATOM 965 O O . LYS A 1 124 ? 14.492 7.938 6.328 1 94.56 124 LYS A O 1
ATOM 970 N N . PHE A 1 125 ? 14.383 10.18 6.453 1 90.69 125 PHE A N 1
ATOM 971 C CA . PHE A 1 125 ? 14.516 10.367 5.016 1 90.69 125 PHE A CA 1
ATOM 972 C C . PHE A 1 125 ? 15.836 9.789 4.516 1 90.69 125 PHE A C 1
ATOM 974 O O . PHE A 1 125 ? 16.891 10.016 5.125 1 90.69 125 PHE A O 1
ATOM 981 N N . GLN A 1 126 ? 15.812 9.023 3.436 1 84.12 126 GLN A N 1
ATOM 982 C CA . GLN A 1 126 ? 16.969 8.438 2.762 1 84.12 126 GLN A CA 1
ATOM 983 C C . GLN A 1 126 ? 17.672 7.426 3.66 1 84.12 126 GLN A C 1
ATOM 985 O O . GLN A 1 126 ? 18.891 7.301 3.619 1 84.12 126 GLN A O 1
ATOM 990 N N . ALA A 1 127 ? 16.938 6.723 4.52 1 89.69 127 ALA A N 1
ATOM 991 C CA . ALA A 1 127 ? 17.5 5.672 5.363 1 89.69 127 ALA A CA 1
ATOM 992 C C . ALA A 1 127 ? 16.797 4.34 5.113 1 89.69 127 ALA A C 1
ATOM 994 O O . ALA A 1 127 ? 15.641 4.309 4.672 1 89.69 127 ALA A O 1
ATOM 995 N N . MET A 1 128 ? 17.594 3.271 5.348 1 92.69 128 MET A N 1
ATOM 996 C CA . MET A 1 128 ? 16.969 1.952 5.375 1 92.69 128 MET A CA 1
ATOM 997 C C . MET A 1 128 ? 16.078 1.793 6.609 1 92.69 128 MET A C 1
ATOM 999 O O . MET A 1 128 ? 16.578 1.863 7.738 1 92.69 128 MET A O 1
ATOM 1003 N N . MET A 1 129 ? 14.836 1.544 6.387 1 97.19 129 MET A N 1
ATOM 1004 C CA . MET A 1 129 ? 13.859 1.501 7.469 1 97.19 129 MET A CA 1
ATOM 1005 C C . MET A 1 129 ? 13.078 0.19 7.445 1 97.19 129 MET A C 1
ATOM 1007 O O . MET A 1 129 ? 12.75 -0.323 6.375 1 97.19 129 MET A O 1
ATOM 1011 N N . MET A 1 130 ? 12.914 -0.296 8.562 1 98.31 130 MET A N 1
ATOM 1012 C CA . MET A 1 130 ? 11.875 -1.31 8.742 1 98.31 130 MET A CA 1
ATOM 1013 C C . MET A 1 130 ? 10.57 -0.675 9.203 1 98.31 130 MET A C 1
ATOM 1015 O O . MET A 1 130 ? 10.523 -0.001 10.234 1 98.31 130 MET A O 1
ATOM 1019 N N . VAL A 1 131 ? 9.57 -0.792 8.43 1 98.75 131 VAL A N 1
ATOM 1020 C CA . VAL A 1 131 ? 8.281 -0.211 8.773 1 98.75 131 VAL A CA 1
ATOM 1021 C C . VAL A 1 131 ? 7.289 -1.322 9.125 1 98.75 131 VAL A C 1
ATOM 1023 O O . VAL A 1 131 ? 6.922 -2.127 8.266 1 98.75 131 VAL A O 1
ATOM 1026 N N . GLU A 1 132 ? 6.926 -1.411 10.328 1 98.81 132 GLU A N 1
ATOM 1027 C CA . GLU A 1 132 ? 5.898 -2.357 10.758 1 98.81 132 GLU A CA 1
ATOM 1028 C C . GLU A 1 132 ? 4.504 -1.755 10.625 1 98.81 132 GLU A C 1
ATOM 1030 O O . GLU A 1 132 ? 4.223 -0.693 11.188 1 98.81 132 GLU A O 1
ATOM 1035 N N . ILE A 1 133 ? 3.727 -2.393 9.906 1 98.88 133 ILE A N 1
ATOM 1036 C CA . ILE A 1 133 ? 2.363 -1.938 9.648 1 98.88 133 ILE A CA 1
ATOM 1037 C C . ILE A 1 133 ? 1.37 -3.002 10.102 1 98.88 133 ILE A C 1
ATOM 1039 O O . ILE A 1 133 ? 1.318 -4.098 9.539 1 98.88 133 ILE A O 1
ATOM 1043 N N . HIS A 1 134 ? 0.657 -2.766 11.117 1 98.75 134 HIS A N 1
ATOM 1044 C CA . HIS A 1 134 ? -0.462 -3.604 11.531 1 98.75 134 HIS A CA 1
ATOM 1045 C C . HIS A 1 134 ? -1.778 -3.092 10.961 1 98.75 134 HIS A C 1
ATOM 1047 O O . HIS A 1 134 ? -2.469 -2.291 11.594 1 98.75 134 HIS A O 1
ATOM 1053 N N . ASN A 1 135 ? -2.084 -3.547 9.781 1 98.69 135 ASN A N 1
ATOM 1054 C CA . ASN A 1 135 ? -3.182 -3.059 8.961 1 98.69 135 ASN A CA 1
ATOM 1055 C C . ASN A 1 135 ? -4.523 -3.609 9.43 1 98.69 135 ASN A C 1
ATOM 1057 O O . ASN A 1 135 ? -4.754 -4.82 9.383 1 98.69 135 ASN A O 1
ATOM 1061 N N . ASP A 1 136 ? -5.398 -2.736 9.836 1 97.31 136 ASP A N 1
ATOM 1062 C CA . ASP A 1 136 ? -6.699 -3.062 10.422 1 97.31 136 ASP A CA 1
ATOM 1063 C C . ASP A 1 136 ? -7.766 -3.205 9.344 1 97.31 136 ASP A C 1
ATOM 1065 O O . ASP A 1 136 ? -8.195 -2.213 8.75 1 97.31 136 ASP A O 1
ATOM 1069 N N . GLY A 1 137 ? -8.148 -4.551 9.094 1 91.25 137 GLY A N 1
ATOM 1070 C CA . GLY A 1 137 ? -9.164 -4.734 8.062 1 91.25 137 GLY A CA 1
ATOM 1071 C C . GLY A 1 137 ? -8.844 -5.863 7.105 1 91.25 137 GLY A C 1
ATOM 1072 O O . GLY A 1 137 ? -9.414 -6.949 7.207 1 91.25 137 GLY A O 1
ATOM 1073 N N . PRO A 1 138 ? -7.895 -5.504 6.152 1 96.81 138 PRO A N 1
ATOM 1074 C CA . PRO A 1 138 ? -7.16 -4.25 5.973 1 96.81 138 PRO A CA 1
ATOM 1075 C C . PRO A 1 138 ? -7.941 -3.217 5.164 1 96.81 138 PRO A C 1
ATOM 1077 O O . PRO A 1 138 ? -8.828 -3.576 4.391 1 96.81 138 PRO A O 1
ATOM 1080 N N . VAL A 1 139 ? -7.703 -1.958 5.348 1 98.06 139 VAL A N 1
ATOM 1081 C CA . VAL A 1 139 ? -8.18 -0.832 4.555 1 98.06 139 VAL A CA 1
ATOM 1082 C C . VAL A 1 139 ? -6.992 -0.047 4.004 1 98.06 139 VAL A C 1
ATOM 1084 O O . VAL A 1 139 ? -6.223 0.543 4.766 1 98.06 139 VAL A O 1
ATOM 1087 N N . THR A 1 140 ? -6.832 -0.074 2.707 1 98.69 140 THR A N 1
ATOM 1088 C CA . THR A 1 140 ? -5.75 0.621 2.02 1 98.69 140 THR A CA 1
ATOM 1089 C C . THR A 1 140 ? -6.293 1.476 0.878 1 98.69 140 THR A C 1
ATOM 1091 O O . THR A 1 140 ? -7.07 0.994 0.05 1 98.69 140 THR A O 1
ATOM 1094 N N . MET A 1 141 ? -5.898 2.719 0.832 1 98.5 141 MET A N 1
ATOM 1095 C CA . MET A 1 141 ? -6.309 3.652 -0.214 1 98.5 141 MET A CA 1
ATOM 1096 C C . MET A 1 141 ? -5.113 4.086 -1.054 1 98.5 141 MET A C 1
ATOM 1098 O O . MET A 1 141 ? -4.023 4.309 -0.523 1 98.5 141 MET A O 1
ATOM 1102 N N . LEU A 1 142 ? -5.367 4.195 -2.334 1 98.44 142 LEU A N 1
ATOM 1103 C CA . LEU A 1 142 ? -4.426 4.836 -3.248 1 98.44 142 LEU A CA 1
ATOM 1104 C C . LEU A 1 142 ? -4.883 6.25 -3.592 1 98.44 142 LEU A C 1
ATOM 1106 O O . LEU A 1 142 ? -5.996 6.445 -4.086 1 98.44 142 LEU A O 1
ATOM 1110 N N . ILE A 1 143 ? -4.008 7.211 -3.314 1 98.12 143 ILE A N 1
ATOM 1111 C CA . ILE A 1 143 ? -4.379 8.602 -3.578 1 98.12 143 ILE A CA 1
ATOM 1112 C C . ILE A 1 143 ? -3.289 9.273 -4.41 1 98.12 143 ILE A C 1
ATOM 1114 O O . ILE A 1 143 ? -2.098 9.086 -4.156 1 98.12 143 ILE A O 1
ATOM 1118 N N . ASP A 1 144 ? -3.695 9.977 -5.375 1 97.38 144 ASP A N 1
ATOM 1119 C CA . ASP A 1 144 ? -2.818 10.719 -6.277 1 97.38 144 ASP A CA 1
ATOM 1120 C C . ASP A 1 144 ? -3.252 12.18 -6.391 1 97.38 144 ASP A C 1
ATOM 1122 O O . ASP A 1 144 ? -4.395 12.469 -6.754 1 97.38 144 ASP A O 1
ATOM 1126 N N . SER A 1 145 ? -2.328 13.039 -6.16 1 97.06 145 SER A N 1
ATOM 1127 C CA . SER A 1 145 ? -2.672 14.461 -6.125 1 97.06 145 SER A CA 1
ATOM 1128 C C . SER A 1 145 ? -3.041 14.977 -7.516 1 97.06 145 SER A C 1
ATOM 1130 O O . SER A 1 145 ? -3.693 16.016 -7.645 1 97.06 145 SER A O 1
ATOM 1132 N N . LYS A 1 146 ? -2.631 14.336 -8.609 1 93.88 146 LYS A N 1
ATOM 1133 C CA . LYS A 1 146 ? -3.012 14.695 -9.969 1 93.88 146 LYS A CA 1
ATOM 1134 C C . LYS A 1 146 ? -4.332 14.039 -10.367 1 93.88 146 LYS A C 1
ATOM 1136 O O . LYS A 1 146 ? -4.82 14.234 -11.477 1 93.88 146 LYS A O 1
ATOM 1141 N N . LYS A 1 147 ? -4.863 13.219 -9.445 1 91.75 147 LYS A N 1
ATOM 1142 C CA . LYS A 1 147 ? -6.156 12.555 -9.594 1 91.75 147 LYS A CA 1
ATOM 1143 C C . LYS A 1 147 ? -6.137 11.57 -10.75 1 91.75 147 LYS A C 1
ATOM 1145 O O . LYS A 1 147 ? -7.125 11.438 -11.477 1 91.75 147 LYS A O 1
ATOM 1150 N N . GLU A 1 148 ? -4.973 10.938 -10.945 1 87.56 148 GLU A N 1
ATOM 1151 C CA . GLU A 1 148 ? -4.852 9.875 -11.938 1 87.56 148 GLU A CA 1
ATOM 1152 C C . GLU A 1 148 ? -5.57 8.609 -11.484 1 87.56 148 GLU A C 1
ATOM 1154 O O . GLU A 1 148 ? -5.902 7.746 -12.297 1 87.56 148 GLU A O 1
ATOM 1159 N N . PHE A 1 149 ? -5.715 8.539 -10.281 1 87.44 149 PHE A N 1
ATOM 1160 C CA . PHE A 1 149 ? -6.5 7.48 -9.656 1 87.44 149 PHE A CA 1
ATOM 1161 C C . PHE A 1 149 ? -7.039 7.934 -8.305 1 87.44 149 PHE A C 1
ATOM 1163 O O . PHE A 1 149 ? -6.586 8.938 -7.75 1 87.44 149 PHE A O 1
ATOM 1170 N N . MET B 1 1 ? -7.215 -4.836 -12.656 1 98.38 1 MET B N 1
ATOM 1171 C CA . MET B 1 1 ? -6.723 -5.379 -11.398 1 98.38 1 MET B CA 1
ATOM 1172 C C . MET B 1 1 ? -5.57 -4.543 -10.852 1 98.38 1 MET B C 1
ATOM 1174 O O . MET B 1 1 ? -4.711 -4.094 -11.617 1 98.38 1 MET B O 1
ATOM 1178 N N . ARG B 1 2 ? -5.594 -4.219 -9.516 1 98.38 2 ARG B N 1
ATOM 1179 C CA . ARG B 1 2 ? -4.59 -3.365 -8.883 1 98.38 2 ARG B CA 1
ATOM 1180 C C . ARG B 1 2 ? -3.928 -4.078 -7.707 1 98.38 2 ARG B C 1
ATOM 1182 O O . ARG B 1 2 ? -4.566 -4.875 -7.02 1 98.38 2 ARG B O 1
ATOM 1189 N N . ALA B 1 3 ? -2.656 -3.719 -7.531 1 98.81 3 ALA B N 1
ATOM 1190 C CA . ALA B 1 3 ? -1.944 -4.332 -6.41 1 98.81 3 ALA B CA 1
ATOM 1191 C C . ALA B 1 3 ? -0.999 -3.334 -5.75 1 98.81 3 ALA B C 1
ATOM 1193 O O . ALA B 1 3 ? -0.36 -2.529 -6.43 1 98.81 3 ALA B O 1
ATOM 1194 N N . VAL B 1 4 ? -1.03 -3.293 -4.488 1 98.88 4 VAL B N 1
ATOM 1195 C CA . VAL B 1 4 ? 0.07 -2.752 -3.697 1 98.88 4 VAL B CA 1
ATOM 1196 C C . VAL B 1 4 ? 1.027 -3.877 -3.307 1 98.88 4 VAL B C 1
ATOM 1198 O O . VAL B 1 4 ? 0.635 -4.824 -2.621 1 98.88 4 VAL B O 1
ATOM 1201 N N . VAL B 1 5 ? 2.229 -3.77 -3.768 1 98.88 5 VAL B N 1
ATOM 1202 C CA . VAL B 1 5 ? 3.234 -4.801 -3.533 1 98.88 5 VAL B CA 1
ATOM 1203 C C . VAL B 1 5 ? 4.297 -4.281 -2.572 1 98.88 5 VAL B C 1
ATOM 1205 O O . VAL B 1 5 ? 4.977 -3.291 -2.861 1 98.88 5 VAL B O 1
ATOM 1208 N N . GLN B 1 6 ? 4.449 -4.973 -1.462 1 98.88 6 GLN B N 1
ATOM 1209 C CA . GLN B 1 6 ? 5.391 -4.516 -0.446 1 98.88 6 GLN B CA 1
ATOM 1210 C C . GLN B 1 6 ? 6.438 -5.586 -0.145 1 98.88 6 GLN B C 1
ATOM 1212 O O . GLN B 1 6 ? 6.094 -6.73 0.154 1 98.88 6 GLN B O 1
ATOM 1217 N N . ARG B 1 7 ? 7.66 -5.238 -0.253 1 98.81 7 ARG B N 1
ATOM 1218 C CA . ARG B 1 7 ? 8.75 -6.129 0.137 1 98.81 7 ARG B CA 1
ATOM 1219 C C . ARG B 1 7 ? 8.805 -6.289 1.652 1 98.81 7 ARG B C 1
ATOM 1221 O O . ARG B 1 7 ? 8.852 -5.301 2.385 1 98.81 7 ARG B O 1
ATOM 1228 N N . VAL B 1 8 ? 8.883 -7.594 2.125 1 98.81 8 VAL B N 1
ATOM 1229 C CA . VAL B 1 8 ? 8.75 -7.793 3.564 1 98.81 8 VAL B CA 1
ATOM 1230 C C . VAL B 1 8 ? 9.812 -8.773 4.051 1 98.81 8 VAL B C 1
ATOM 1232 O O . VAL B 1 8 ? 10.289 -9.617 3.283 1 98.81 8 VAL B O 1
ATOM 1235 N N . THR B 1 9 ? 10.102 -8.648 5.312 1 98.62 9 THR B N 1
ATOM 1236 C CA . THR B 1 9 ? 10.891 -9.672 5.996 1 98.62 9 THR B CA 1
ATOM 1237 C C . THR B 1 9 ? 9.977 -10.672 6.699 1 98.62 9 THR B C 1
ATOM 1239 O O . THR B 1 9 ? 10.414 -11.766 7.059 1 98.62 9 THR B O 1
ATOM 1242 N N . PHE B 1 10 ? 8.812 -10.18 6.898 1 98.62 10 PHE B N 1
ATOM 1243 C CA . PHE B 1 10 ? 7.793 -10.961 7.59 1 98.62 10 PHE B CA 1
ATOM 1244 C C . PHE B 1 10 ? 6.41 -10.359 7.379 1 98.62 10 PHE B C 1
ATOM 1246 O O . PHE B 1 10 ? 6.262 -9.141 7.332 1 98.62 10 PHE B O 1
ATOM 1253 N N . SER B 1 11 ? 5.418 -11.227 7.215 1 98.88 11 SER B N 1
ATOM 1254 C CA . SER B 1 11 ? 4.027 -10.789 7.141 1 98.88 11 SER B CA 1
ATOM 1255 C C . SER B 1 11 ? 3.074 -11.898 7.57 1 98.88 11 SER B C 1
ATOM 1257 O O . SER B 1 11 ? 3.371 -13.078 7.398 1 98.88 11 SER B O 1
ATOM 1259 N N . LYS B 1 12 ? 1.998 -11.5 8.117 1 98.81 12 LYS B N 1
ATOM 1260 C CA . LYS B 1 12 ? 1.017 -12.508 8.508 1 98.81 12 LYS B CA 1
ATOM 1261 C C . LYS B 1 12 ? -0.389 -11.914 8.555 1 98.81 12 LYS B C 1
ATOM 1263 O O . LYS B 1 12 ? -0.554 -10.703 8.688 1 98.81 12 LYS B O 1
ATOM 1268 N N . VAL B 1 13 ? -1.328 -12.781 8.5 1 98.81 13 VAL B N 1
ATOM 1269 C CA . VAL B 1 13 ? -2.742 -12.43 8.602 1 98.81 13 VAL B CA 1
ATOM 1270 C C . VAL B 1 13 ? -3.375 -13.172 9.781 1 98.81 13 VAL B C 1
ATOM 1272 O O . VAL B 1 13 ? -3.188 -14.383 9.93 1 98.81 13 VAL B O 1
ATOM 1275 N N . THR B 1 14 ? -4.047 -12.461 10.586 1 98.56 14 THR B N 1
ATOM 1276 C CA . THR B 1 14 ? -4.789 -13.023 11.703 1 98.56 14 THR B CA 1
ATOM 1277 C C . THR B 1 14 ? -6.281 -12.75 11.555 1 98.56 14 THR B C 1
ATOM 1279 O O . THR B 1 14 ? -6.68 -11.633 11.211 1 98.56 14 THR B O 1
ATOM 1282 N N . VAL B 1 15 ? -7.055 -13.75 11.734 1 97.31 15 VAL B N 1
ATOM 1283 C CA . VAL B 1 15 ? -8.508 -13.664 11.758 1 97.31 15 VAL B CA 1
ATOM 1284 C C . VAL B 1 15 ? -9.047 -14.227 13.07 1 97.31 15 VAL B C 1
ATOM 1286 O O . VAL B 1 15 ? -8.781 -15.383 13.406 1 97.31 15 VAL B O 1
ATOM 1289 N N . GLU B 1 16 ? -9.742 -13.383 13.797 1 94.62 16 GLU B N 1
ATOM 1290 C CA . GLU B 1 16 ? -10.289 -13.805 15.078 1 94.62 16 GLU B CA 1
ATOM 1291 C C . GLU B 1 16 ? -9.211 -14.406 15.969 1 94.62 16 GLU B C 1
ATOM 1293 O O . GLU B 1 16 ? -9.391 -15.484 16.531 1 94.62 16 GLU B O 1
ATOM 1298 N N . GLY B 1 17 ? -8.125 -13.844 15.891 1 94.88 17 GLY B N 1
ATOM 1299 C CA . GLY B 1 17 ? -7.035 -14.203 16.781 1 94.88 17 GLY B CA 1
ATOM 1300 C C . GLY B 1 17 ? -6.211 -15.375 16.281 1 94.88 17 GLY B C 1
ATOM 1301 O O . GLY B 1 17 ? -5.211 -15.75 16.891 1 94.88 17 GLY B O 1
ATOM 1302 N N . GLU B 1 18 ? -6.562 -15.922 15.148 1 97.56 18 GLU B N 1
ATOM 1303 C CA . GLU B 1 18 ? -5.848 -17.078 14.594 1 97.56 18 GLU B CA 1
ATOM 1304 C C . GLU B 1 18 ? -5.066 -16.688 13.344 1 97.56 18 GLU B C 1
ATOM 1306 O O . GLU B 1 18 ? -5.586 -15.984 12.469 1 97.56 18 GLU B O 1
ATOM 1311 N N . ILE B 1 19 ? -3.861 -17.156 13.32 1 98.25 19 ILE B N 1
ATOM 1312 C CA . ILE B 1 19 ? -3.047 -16.922 12.133 1 98.25 19 ILE B CA 1
ATOM 1313 C C . ILE B 1 19 ? -3.557 -17.781 10.977 1 98.25 19 ILE B C 1
ATOM 1315 O O . ILE B 1 19 ? -3.623 -19 11.094 1 98.25 19 ILE B O 1
ATOM 1319 N N . VAL B 1 20 ? -3.881 -17.188 9.867 1 98.25 20 VAL B N 1
ATOM 1320 C CA . VAL B 1 20 ? -4.418 -17.953 8.75 1 98.25 20 VAL B CA 1
ATOM 1321 C C . VAL B 1 20 ? -3.418 -17.953 7.594 1 98.25 20 VAL B C 1
ATOM 1323 O O . VAL B 1 20 ? -3.547 -18.75 6.66 1 98.25 20 VAL B O 1
ATOM 1326 N N . GLY B 1 21 ? -2.436 -17.125 7.637 1 98.56 21 GLY B N 1
ATOM 1327 C CA . GLY B 1 21 ? -1.356 -17.031 6.664 1 98.56 21 GLY B CA 1
ATOM 1328 C C . GLY B 1 21 ? -0.152 -16.266 7.176 1 98.56 21 GLY B C 1
ATOM 1329 O O . GLY B 1 21 ? -0.3 -15.281 7.902 1 98.56 21 GLY B O 1
ATOM 1330 N N . GLU B 1 22 ? 0.965 -16.781 6.84 1 98.81 22 GLU B N 1
ATOM 1331 C CA . GLU B 1 22 ? 2.197 -16.141 7.285 1 98.81 22 GLU B CA 1
ATOM 1332 C C . GLU B 1 22 ? 3.352 -16.438 6.332 1 98.81 22 GLU B C 1
ATOM 1334 O O . GLU B 1 22 ? 3.461 -17.547 5.812 1 98.81 22 GLU B O 1
ATOM 1339 N N . ILE B 1 23 ? 4.188 -15.445 6.148 1 98.88 23 ILE B N 1
ATOM 1340 C CA . ILE B 1 23 ? 5.355 -15.656 5.301 1 98.88 23 ILE B CA 1
ATOM 1341 C C . ILE B 1 23 ? 6.578 -14.984 5.922 1 98.88 23 ILE B C 1
ATOM 1343 O O . ILE B 1 23 ? 6.445 -14.07 6.738 1 98.88 23 ILE B O 1
ATOM 1347 N N . GLY B 1 24 ? 7.719 -15.523 5.582 1 98.62 24 GLY B N 1
ATOM 1348 C CA . GLY B 1 24 ? 8.977 -14.82 5.824 1 98.62 24 GLY B CA 1
ATOM 1349 C C . GLY B 1 24 ? 9.32 -13.828 4.734 1 98.62 24 GLY B C 1
ATOM 1350 O O . GLY B 1 24 ? 8.461 -13.078 4.273 1 98.62 24 GLY B O 1
ATOM 1351 N N . LYS B 1 25 ? 10.602 -13.828 4.332 1 98.75 25 LYS B N 1
ATOM 1352 C CA . LYS B 1 25 ? 11.062 -12.898 3.303 1 98.75 25 LYS B CA 1
ATOM 1353 C C . LYS B 1 25 ? 10.258 -13.07 2.018 1 98.75 25 LYS B C 1
ATOM 1355 O O . LYS B 1 25 ? 10.055 -14.188 1.541 1 98.75 25 LYS B O 1
ATOM 1360 N N . GLY B 1 26 ? 9.758 -12.008 1.52 1 98.81 26 GLY B N 1
ATOM 1361 C CA . GLY B 1 26 ? 9.008 -12.055 0.276 1 98.81 26 GLY B CA 1
ATOM 1362 C C . GLY B 1 26 ? 8.188 -10.805 0.024 1 98.81 26 GLY B C 1
ATOM 1363 O O . GLY B 1 26 ? 8.672 -9.688 0.216 1 98.81 26 GLY B O 1
ATOM 1364 N N . LEU B 1 27 ? 6.961 -11.008 -0.497 1 98.94 27 LEU B N 1
ATOM 1365 C CA . LEU B 1 27 ? 6.086 -9.898 -0.846 1 98.94 27 LEU B CA 1
ATOM 1366 C C . LEU B 1 27 ? 4.711 -10.062 -0.207 1 98.94 27 LEU B C 1
ATOM 1368 O O . LEU B 1 27 ? 4.16 -11.164 -0.194 1 98.94 27 LEU B O 1
ATOM 1372 N N . THR B 1 28 ? 4.262 -9.047 0.418 1 98.94 28 THR B N 1
ATOM 1373 C CA . THR B 1 28 ? 2.838 -8.93 0.705 1 98.94 28 THR B CA 1
ATOM 1374 C C . THR B 1 28 ? 2.125 -8.156 -0.399 1 98.94 28 THR B C 1
ATOM 1376 O O . THR B 1 28 ? 2.52 -7.035 -0.733 1 98.94 28 THR B O 1
ATOM 1379 N N . VAL B 1 29 ? 1.111 -8.789 -0.971 1 98.94 29 VAL B N 1
ATOM 1380 C CA . VAL B 1 29 ? 0.346 -8.188 -2.061 1 98.94 29 VAL B CA 1
ATOM 1381 C C . VAL B 1 29 ? -1.083 -7.914 -1.598 1 98.94 29 VAL B C 1
ATOM 1383 O O . VAL B 1 29 ? -1.822 -8.844 -1.26 1 98.94 29 VAL B O 1
ATOM 1386 N N . LEU B 1 30 ? -1.417 -6.668 -1.464 1 98.81 30 LEU B N 1
ATOM 1387 C CA . LEU B 1 30 ? -2.818 -6.273 -1.378 1 98.81 30 LEU B CA 1
ATOM 1388 C C . LEU B 1 30 ? -3.441 -6.172 -2.768 1 98.81 30 LEU B C 1
ATOM 1390 O O . LEU B 1 30 ? -3.025 -5.344 -3.58 1 98.81 30 LEU B O 1
ATOM 1394 N N . LEU B 1 31 ? -4.414 -6.984 -3.004 1 98.75 31 LEU B N 1
ATOM 1395 C CA . LEU B 1 31 ? -4.91 -7.184 -4.363 1 98.75 31 LEU B CA 1
ATOM 1396 C C . LEU B 1 31 ? -6.34 -6.668 -4.496 1 98.75 31 LEU B C 1
ATOM 1398 O O . LEU B 1 31 ? -7.234 -7.109 -3.766 1 98.75 31 LEU B O 1
ATOM 1402 N N . GLY B 1 32 ? -6.52 -5.715 -5.391 1 98.38 32 GLY B N 1
ATOM 1403 C CA . GLY B 1 32 ? -7.848 -5.242 -5.746 1 98.38 32 GLY B CA 1
ATOM 1404 C C . GLY B 1 32 ? -8.312 -5.73 -7.105 1 98.38 32 GLY B C 1
ATOM 1405 O O . GLY B 1 32 ? -7.57 -5.645 -8.086 1 98.38 32 GLY B O 1
ATOM 1406 N N . VAL B 1 33 ? -9.531 -6.258 -7.109 1 98.69 33 VAL B N 1
ATOM 1407 C CA . VAL B 1 33 ? -10.133 -6.719 -8.359 1 98.69 33 VAL B CA 1
ATOM 1408 C C . VAL B 1 33 ? -11.18 -5.715 -8.828 1 98.69 33 VAL B C 1
ATOM 1410 O O . VAL B 1 33 ? -12.086 -5.359 -8.07 1 98.69 33 VAL B O 1
ATOM 1413 N N . GLY B 1 34 ? -11.055 -5.285 -10.039 1 98.06 34 GLY B N 1
ATOM 1414 C CA . GLY B 1 34 ? -12 -4.336 -10.609 1 98.06 34 GLY B CA 1
ATOM 1415 C C . GLY B 1 34 ? -13.156 -4.996 -11.328 1 98.06 34 GLY B C 1
ATOM 1416 O O . GLY B 1 34 ? -13.094 -6.184 -11.656 1 98.06 34 GLY B O 1
ATOM 1417 N N . CYS B 1 35 ? -14.117 -4.215 -11.625 1 97.06 35 CYS B N 1
ATOM 1418 C CA . CYS B 1 35 ? -15.352 -4.715 -12.219 1 97.06 35 CYS B CA 1
ATOM 1419 C C . CYS B 1 35 ? -15.117 -5.219 -13.633 1 97.06 35 CYS B C 1
ATOM 1421 O O . CYS B 1 35 ? -15.828 -6.094 -14.117 1 97.06 35 CYS B O 1
ATOM 1423 N N . ASP B 1 36 ? -14.102 -4.762 -14.32 1 96.69 36 ASP B N 1
ATOM 1424 C CA . ASP B 1 36 ? -13.867 -5.117 -15.719 1 96.69 36 ASP B CA 1
ATOM 1425 C C . ASP B 1 36 ? -12.695 -6.09 -15.844 1 96.69 36 ASP B C 1
ATOM 1427 O O . ASP B 1 36 ? -12.258 -6.395 -16.953 1 96.69 36 ASP B O 1
ATOM 1431 N N . ASP B 1 37 ? -12.25 -6.527 -14.805 1 98.31 37 ASP B N 1
ATOM 1432 C CA . ASP B 1 37 ? -11.078 -7.395 -14.852 1 98.31 37 ASP B CA 1
ATOM 1433 C C . ASP B 1 37 ? -11.43 -8.766 -15.422 1 98.31 37 ASP B C 1
ATOM 1435 O O . ASP B 1 37 ? -12.547 -9.258 -15.219 1 98.31 37 ASP B O 1
ATOM 1439 N N . THR B 1 38 ? -10.516 -9.328 -16.094 1 98.12 38 THR B N 1
ATOM 1440 C CA . THR B 1 38 ? -10.625 -10.664 -16.672 1 98.12 38 THR B CA 1
ATOM 1441 C C . THR B 1 38 ? -9.406 -11.516 -16.312 1 98.12 38 THR B C 1
ATOM 1443 O O . THR B 1 38 ? -8.531 -11.062 -15.57 1 98.12 38 THR B O 1
ATOM 1446 N N . GLU B 1 39 ? -9.398 -12.664 -16.859 1 98.31 39 GLU B N 1
ATOM 1447 C CA . GLU B 1 39 ? -8.273 -13.562 -16.625 1 98.31 39 GLU B CA 1
ATOM 1448 C C . GLU B 1 39 ? -6.977 -12.984 -17.188 1 98.31 39 GLU B C 1
ATOM 1450 O O . GLU B 1 39 ? -5.891 -13.273 -16.688 1 98.31 39 GLU B O 1
ATOM 1455 N N . LYS B 1 40 ? -7.148 -12.195 -18.203 1 98.38 40 LYS B N 1
ATOM 1456 C CA . LYS B 1 40 ? -5.965 -11.555 -18.766 1 98.38 40 LYS B CA 1
ATOM 1457 C C . LYS B 1 40 ? -5.293 -10.641 -17.75 1 98.38 40 LYS B C 1
ATOM 1459 O O . LYS B 1 40 ? -4.062 -10.547 -17.703 1 98.38 40 LYS B O 1
ATOM 1464 N N . ASP B 1 41 ? -6.094 -9.961 -16.938 1 98.62 41 ASP B N 1
ATOM 1465 C CA . ASP B 1 41 ? -5.559 -9.109 -15.883 1 98.62 41 ASP B CA 1
ATOM 1466 C C . ASP B 1 41 ? -4.84 -9.938 -14.82 1 98.62 41 ASP B C 1
ATOM 1468 O O . ASP B 1 41 ? -3.785 -9.531 -14.32 1 98.62 41 ASP B O 1
ATOM 1472 N N . VAL B 1 42 ? -5.379 -11.086 -14.539 1 98.75 42 VAL B N 1
ATOM 1473 C CA . VAL B 1 42 ? -4.781 -12.008 -13.578 1 98.75 42 VAL B CA 1
ATOM 1474 C C . VAL B 1 42 ? -3.4 -12.445 -14.07 1 98.75 42 VAL B C 1
ATOM 1476 O O . VAL B 1 42 ? -2.422 -12.383 -13.32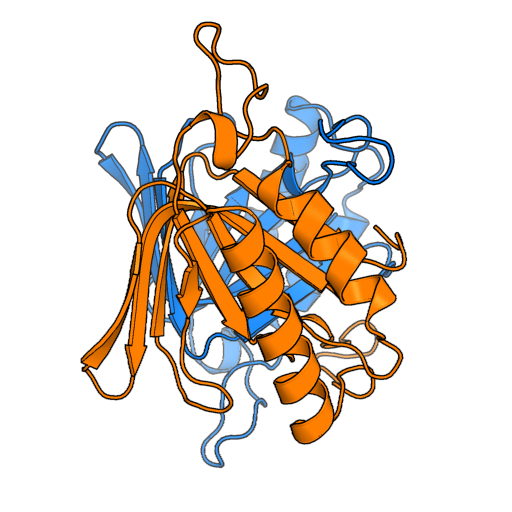8 1 98.75 42 VAL B O 1
ATOM 1479 N N . GLU B 1 43 ? -3.387 -12.852 -15.281 1 98.56 43 GLU B N 1
ATOM 1480 C CA . GLU B 1 43 ? -2.143 -13.344 -15.867 1 98.56 43 GLU B CA 1
ATOM 1481 C C . GLU B 1 43 ? -1.068 -12.258 -15.867 1 98.56 43 GLU B C 1
ATOM 1483 O O . GLU B 1 43 ? 0.081 -12.516 -15.508 1 98.56 43 GLU B O 1
ATOM 1488 N N . TYR B 1 44 ? -1.479 -11.125 -16.281 1 98.31 44 TYR B N 1
ATOM 1489 C CA . TYR B 1 44 ? -0.537 -10.016 -16.344 1 98.31 44 TYR B CA 1
ATOM 1490 C C . TYR B 1 44 ? 0.046 -9.711 -14.969 1 98.31 44 TYR B C 1
ATOM 1492 O O . TYR B 1 44 ? 1.267 -9.633 -14.805 1 98.31 44 TYR B O 1
ATOM 1500 N N . LEU B 1 45 ? -0.812 -9.547 -14.023 1 98.5 45 LEU B N 1
ATOM 1501 C CA . LEU B 1 45 ? -0.377 -9.102 -12.711 1 98.5 45 LEU B CA 1
ATOM 1502 C C . LEU B 1 45 ? 0.448 -10.172 -12.016 1 98.5 45 LEU B C 1
ATOM 1504 O O . LEU B 1 45 ? 1.44 -9.867 -11.352 1 98.5 45 LEU B O 1
ATOM 1508 N N . ALA B 1 46 ? 0.006 -11.422 -12.117 1 98.62 46 ALA B N 1
ATOM 1509 C CA . ALA B 1 46 ? 0.744 -12.516 -11.5 1 98.62 46 ALA B CA 1
ATOM 1510 C C . ALA B 1 46 ? 2.164 -12.602 -12.047 1 98.62 46 ALA B C 1
ATOM 1512 O O . ALA B 1 46 ? 3.129 -12.672 -11.281 1 98.62 46 ALA B O 1
ATOM 1513 N N . ASP B 1 47 ? 2.248 -12.578 -13.375 1 98.12 47 ASP B N 1
ATOM 1514 C CA . ASP B 1 47 ? 3.557 -12.617 -14.016 1 98.12 47 ASP B CA 1
ATOM 1515 C C . ASP B 1 47 ? 4.414 -11.43 -13.602 1 98.12 47 ASP B C 1
ATOM 1517 O O . ASP B 1 47 ? 5.602 -11.586 -13.312 1 98.12 47 ASP B O 1
ATOM 1521 N N . LYS B 1 48 ? 3.814 -10.297 -13.609 1 98.31 48 LYS B N 1
ATOM 1522 C CA . LYS B 1 48 ? 4.535 -9.07 -13.266 1 98.31 48 LYS B CA 1
ATOM 1523 C C . LYS B 1 48 ? 5.074 -9.141 -11.836 1 98.31 48 LYS B C 1
ATOM 1525 O O . LYS B 1 48 ? 6.258 -8.883 -11.602 1 98.31 48 LYS B O 1
ATOM 1530 N N . ILE B 1 49 ? 4.273 -9.539 -10.891 1 98.56 49 ILE B N 1
ATOM 1531 C CA . ILE B 1 49 ? 4.602 -9.453 -9.469 1 98.56 49 ILE B CA 1
ATOM 1532 C C . ILE B 1 49 ? 5.672 -10.477 -9.125 1 98.56 49 ILE B C 1
ATOM 1534 O O . ILE B 1 49 ? 6.656 -10.156 -8.453 1 98.56 49 ILE B O 1
ATOM 1538 N N . VAL B 1 50 ? 5.574 -11.688 -9.578 1 98.38 50 VAL B N 1
ATOM 1539 C CA . VAL B 1 50 ? 6.492 -12.75 -9.195 1 98.38 50 VAL B CA 1
ATOM 1540 C C . VAL B 1 50 ? 7.871 -12.492 -9.797 1 98.38 50 VAL B C 1
ATOM 1542 O O . VAL B 1 50 ? 8.891 -12.914 -9.242 1 98.38 50 VAL B O 1
ATOM 1545 N N . ASN B 1 51 ? 7.871 -11.68 -10.906 1 97.88 51 ASN B N 1
ATOM 1546 C CA . ASN B 1 51 ? 9.125 -11.469 -11.625 1 97.88 51 ASN B CA 1
ATOM 1547 C C . ASN B 1 51 ? 9.648 -10.047 -11.43 1 97.88 51 ASN B C 1
ATOM 1549 O O . ASN B 1 51 ? 10.664 -9.672 -12.016 1 97.88 51 ASN B O 1
ATOM 1553 N N . LEU B 1 52 ? 8.953 -9.266 -10.688 1 98.19 52 LEU B N 1
ATOM 1554 C CA . LEU B 1 52 ? 9.367 -7.895 -10.406 1 98.19 52 LEU B CA 1
ATOM 1555 C C . LEU B 1 52 ? 10.742 -7.859 -9.742 1 98.19 52 LEU B C 1
ATOM 1557 O O . LEU B 1 52 ? 10.984 -8.578 -8.773 1 98.19 52 LEU B O 1
ATOM 1561 N N . ARG B 1 53 ? 11.648 -7.07 -10.227 1 98.38 53 ARG B N 1
ATOM 1562 C CA . ARG B 1 53 ? 13.023 -7.039 -9.734 1 98.38 53 ARG B CA 1
ATOM 1563 C C . ARG B 1 53 ? 13.203 -5.945 -8.688 1 98.38 53 ARG B C 1
ATOM 1565 O O . ARG B 1 53 ? 13.797 -4.902 -8.969 1 98.38 53 ARG B O 1
ATOM 1572 N N . ILE B 1 54 ? 12.805 -6.27 -7.496 1 98.25 54 ILE B N 1
ATOM 1573 C CA . ILE B 1 54 ? 12.812 -5.234 -6.469 1 98.25 54 ILE B CA 1
ATOM 1574 C C . ILE B 1 54 ? 13.57 -5.738 -5.238 1 98.25 54 ILE B C 1
ATOM 1576 O O . ILE B 1 54 ? 13.508 -5.125 -4.168 1 98.25 54 ILE B O 1
ATOM 1580 N N . PHE B 1 55 ? 14.25 -6.859 -5.312 1 98.31 55 PHE B N 1
ATOM 1581 C CA . PHE B 1 55 ? 15.164 -7.344 -4.281 1 98.31 55 PHE B CA 1
ATOM 1582 C C . PHE B 1 55 ? 16.609 -7.016 -4.637 1 98.31 55 PHE B C 1
ATOM 1584 O O . PHE B 1 55 ? 16.984 -7.055 -5.809 1 98.31 55 PHE B O 1
ATOM 1591 N N . GLU B 1 56 ? 17.328 -6.734 -3.627 1 96.38 56 GLU B N 1
ATOM 1592 C CA . GLU B 1 56 ? 18.703 -6.301 -3.854 1 96.38 56 GLU B CA 1
ATOM 1593 C C . GLU B 1 56 ? 19.609 -7.48 -4.195 1 96.38 56 GLU B C 1
ATOM 1595 O O . GLU B 1 56 ? 19.453 -8.57 -3.631 1 96.38 56 GLU B O 1
ATOM 1600 N N . ASP B 1 57 ? 20.531 -7.234 -5.094 1 96.62 57 ASP B N 1
ATOM 1601 C CA . ASP B 1 57 ? 21.578 -8.195 -5.398 1 96.62 57 ASP B CA 1
ATOM 1602 C C . ASP B 1 57 ? 22.828 -7.938 -4.555 1 96.62 57 ASP B C 1
ATOM 1604 O O . ASP B 1 57 ? 22.766 -7.203 -3.564 1 96.62 57 ASP B O 1
ATOM 1608 N N . GLU B 1 58 ? 23.859 -8.57 -4.879 1 95.44 58 GLU B N 1
ATOM 1609 C CA . GLU B 1 58 ? 25.094 -8.492 -4.098 1 95.44 58 GLU B CA 1
ATOM 1610 C C . GLU B 1 58 ? 25.688 -7.086 -4.145 1 95.44 58 GLU B C 1
ATOM 1612 O O . GLU B 1 58 ? 26.5 -6.723 -3.293 1 95.44 58 GLU B O 1
ATOM 1617 N N . ASN B 1 59 ? 25.297 -6.293 -5.105 1 94.88 59 ASN B N 1
ATOM 1618 C CA . ASN B 1 59 ? 25.797 -4.934 -5.25 1 94.88 59 ASN B CA 1
ATOM 1619 C C . ASN B 1 59 ? 24.844 -3.906 -4.668 1 94.88 59 ASN B C 1
ATOM 1621 O O . ASN B 1 59 ? 25 -2.703 -4.879 1 94.88 59 ASN B O 1
ATOM 1625 N N . GLY B 1 60 ? 23.781 -4.383 -4.059 1 92.06 60 GLY B N 1
ATOM 1626 C CA . GLY B 1 60 ? 22.828 -3.479 -3.439 1 92.06 60 GLY B CA 1
ATOM 1627 C C . GLY B 1 60 ? 21.844 -2.877 -4.43 1 92.06 60 GLY B C 1
ATOM 1628 O O . GLY B 1 60 ? 21.172 -1.887 -4.125 1 92.06 60 GLY B O 1
ATOM 1629 N N . LYS B 1 61 ? 21.797 -3.475 -5.613 1 94.19 61 LYS B N 1
ATOM 1630 C CA . LYS B 1 61 ? 20.891 -2.979 -6.645 1 94.19 61 LYS B CA 1
ATOM 1631 C C . LYS B 1 61 ? 19.641 -3.846 -6.742 1 94.19 61 LYS B C 1
ATOM 1633 O O . LYS B 1 61 ? 19.719 -5.07 -6.637 1 94.19 61 LYS B O 1
ATOM 1638 N N . MET B 1 62 ? 18.516 -3.201 -6.941 1 95.19 62 MET B N 1
ATOM 1639 C CA . MET B 1 62 ? 17.297 -3.945 -7.184 1 95.19 62 MET B CA 1
ATOM 1640 C C . MET B 1 62 ? 17.344 -4.664 -8.523 1 95.19 62 MET B C 1
ATOM 1642 O O . MET B 1 62 ? 17.109 -4.055 -9.57 1 95.19 62 MET B O 1
ATOM 1646 N N . ASN B 1 63 ? 17.703 -5.98 -8.461 1 97.12 63 ASN B N 1
ATOM 1647 C CA . ASN B 1 63 ? 17.891 -6.723 -9.703 1 97.12 63 ASN B CA 1
ATOM 1648 C C . ASN B 1 63 ? 17.375 -8.156 -9.586 1 97.12 63 ASN B C 1
ATOM 1650 O O . ASN B 1 63 ? 17.422 -8.914 -10.547 1 97.12 63 ASN B O 1
ATOM 1654 N N . LEU B 1 64 ? 16.844 -8.477 -8.438 1 98.44 64 LEU B N 1
ATOM 1655 C CA . LEU B 1 64 ? 16.359 -9.844 -8.242 1 98.44 64 LEU B CA 1
ATOM 1656 C C . LEU B 1 64 ? 14.859 -9.859 -8.008 1 98.44 64 LEU B C 1
ATOM 1658 O O . LEU B 1 64 ? 14.312 -8.938 -7.402 1 98.44 64 LEU B O 1
ATOM 1662 N N . SER B 1 65 ? 14.297 -10.922 -8.484 1 98.44 65 SER B N 1
ATOM 1663 C CA . SER B 1 65 ? 12.859 -11.125 -8.312 1 98.44 65 SER B CA 1
ATOM 1664 C C . SER B 1 65 ? 12.578 -12 -7.09 1 98.44 65 SER B C 1
ATOM 1666 O O . SER B 1 65 ? 13.5 -12.508 -6.457 1 98.44 65 SER B O 1
ATOM 1668 N N . LEU B 1 66 ? 11.305 -12.086 -6.801 1 98.69 66 LEU B N 1
ATOM 1669 C CA . LEU B 1 66 ? 10.844 -12.977 -5.734 1 98.69 66 LEU B CA 1
ATOM 1670 C C . LEU B 1 66 ? 11.391 -14.391 -5.934 1 98.69 66 LEU B C 1
ATOM 1672 O O . LEU B 1 66 ? 11.883 -15.008 -4.988 1 98.69 66 LEU B O 1
ATOM 1676 N N . LYS B 1 67 ? 11.281 -14.852 -7.129 1 97.44 67 LYS B N 1
ATOM 1677 C CA . LYS B 1 67 ? 11.75 -16.203 -7.457 1 97.44 67 LYS B CA 1
ATOM 1678 C C . LYS B 1 67 ? 13.258 -16.328 -7.258 1 97.44 67 LYS B C 1
ATOM 1680 O O . LYS B 1 67 ? 13.734 -17.328 -6.727 1 97.44 67 LYS B O 1
ATOM 1685 N N . ASP B 1 68 ? 13.969 -15.32 -7.703 1 97.38 68 ASP B N 1
ATOM 1686 C CA . ASP B 1 68 ? 15.43 -15.328 -7.617 1 97.38 68 ASP B CA 1
ATOM 1687 C C . ASP B 1 68 ? 15.891 -15.469 -6.168 1 97.38 68 ASP B C 1
ATOM 1689 O O . ASP B 1 68 ? 16.922 -16.078 -5.895 1 97.38 68 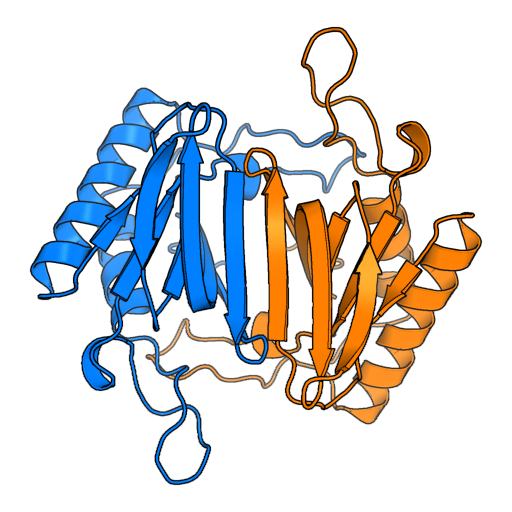ASP B O 1
ATOM 1693 N N . VAL B 1 69 ? 15.133 -14.945 -5.215 1 97.94 69 VAL B N 1
ATOM 1694 C CA . VAL B 1 69 ? 15.578 -14.922 -3.828 1 97.94 69 VAL B CA 1
ATOM 1695 C C . VAL B 1 69 ? 14.898 -16.047 -3.043 1 97.94 69 VAL B C 1
ATOM 1697 O O . VAL B 1 69 ? 15.094 -16.172 -1.832 1 97.94 69 VAL B O 1
ATOM 1700 N N . GLY B 1 70 ? 14.039 -16.812 -3.703 1 97.62 70 GLY B N 1
ATOM 1701 C CA . GLY B 1 70 ? 13.297 -17.875 -3.02 1 97.62 70 GLY B CA 1
ATOM 1702 C C . GLY B 1 70 ? 12.312 -17.344 -1.998 1 97.62 70 GLY B C 1
ATOM 1703 O O . GLY B 1 70 ? 12.156 -17.922 -0.921 1 97.62 70 GLY B O 1
ATOM 1704 N N . GLY B 1 71 ? 11.742 -16.188 -2.26 1 98.62 71 GLY B N 1
ATOM 1705 C CA . GLY B 1 71 ? 10.812 -15.539 -1.343 1 98.62 71 GLY B CA 1
ATOM 1706 C C . GLY B 1 71 ? 9.414 -16.109 -1.406 1 98.62 71 GLY B C 1
ATOM 1707 O O . GLY B 1 71 ? 9.109 -16.922 -2.287 1 98.62 71 GLY B O 1
ATOM 1708 N N . GLU B 1 72 ? 8.609 -15.719 -0.472 1 98.88 72 GLU B N 1
ATOM 1709 C CA . GLU B 1 72 ? 7.227 -16.156 -0.355 1 98.88 72 GLU B CA 1
ATOM 1710 C C . GLU B 1 72 ? 6.254 -15.023 -0.636 1 98.88 72 GLU B C 1
ATOM 1712 O O . GLU B 1 72 ? 6.641 -13.852 -0.617 1 98.88 72 GLU B O 1
ATOM 1717 N N . LEU B 1 73 ? 5.031 -15.422 -0.945 1 98.88 73 LEU B N 1
ATOM 1718 C CA . LEU B 1 73 ? 4.023 -14.438 -1.317 1 98.88 73 LEU B CA 1
ATOM 1719 C C . LEU B 1 73 ? 2.814 -14.523 -0.39 1 98.88 73 LEU B C 1
ATOM 1721 O O . LEU B 1 73 ? 2.279 -15.609 -0.156 1 98.88 73 LEU B O 1
ATOM 1725 N N . LEU B 1 74 ? 2.473 -13.461 0.267 1 98.94 74 LEU B N 1
ATOM 1726 C CA . LEU B 1 74 ? 1.2 -13.328 0.969 1 98.94 74 LEU B CA 1
ATOM 1727 C C . LEU B 1 74 ? 0.229 -12.461 0.178 1 98.94 74 LEU B C 1
ATOM 1729 O O . LEU B 1 74 ? 0.513 -11.289 -0.086 1 98.94 74 LEU B O 1
ATOM 1733 N N . VAL B 1 75 ? -0.893 -13.008 -0.248 1 98.88 75 VAL B N 1
ATOM 1734 C CA . VAL B 1 75 ? -1.864 -12.281 -1.059 1 98.88 75 VAL B CA 1
ATOM 1735 C C . VAL B 1 75 ? -3.135 -12.031 -0.246 1 98.88 75 VAL B C 1
ATOM 1737 O O . VAL B 1 75 ? -3.764 -12.977 0.234 1 98.88 75 VAL B O 1
ATOM 1740 N N . VAL B 1 76 ? -3.457 -10.836 -0.084 1 98.69 76 VAL B N 1
ATOM 1741 C CA . VAL B 1 76 ? -4.637 -10.438 0.677 1 98.69 76 VAL B CA 1
ATOM 1742 C C . VAL B 1 76 ? -5.582 -9.641 -0.218 1 98.69 76 VAL B C 1
ATOM 1744 O O . VAL B 1 76 ? -5.176 -8.648 -0.834 1 98.69 76 VAL B O 1
ATOM 1747 N N . SER B 1 77 ? -6.84 -10.055 -0.308 1 98.12 77 SER B N 1
ATOM 1748 C CA . SER B 1 77 ? -7.84 -9.32 -1.077 1 98.12 77 SER B CA 1
ATOM 1749 C C . SER B 1 77 ? -8.094 -7.941 -0.477 1 98.12 77 SER B C 1
ATOM 1751 O O . SER B 1 77 ? -8.211 -7.801 0.742 1 98.12 77 SER B O 1
ATOM 1753 N N . GLN B 1 78 ? -8.125 -6.98 -1.32 1 97.62 78 GLN B N 1
ATOM 1754 C CA . GLN B 1 78 ? -8.297 -5.605 -0.868 1 97.62 78 GLN B CA 1
ATOM 1755 C C . GLN B 1 78 ? -9.094 -4.789 -1.884 1 97.62 78 GLN B C 1
ATOM 1757 O O . GLN B 1 78 ? -8.508 -4.062 -2.693 1 97.62 78 GLN B O 1
ATOM 1762 N N . PHE B 1 79 ? -10.344 -4.754 -1.771 1 97.12 79 PHE B N 1
ATOM 1763 C CA . PHE B 1 79 ? -11.203 -4.059 -2.725 1 97.12 79 PHE B CA 1
ATOM 1764 C C . PHE B 1 79 ? -11.078 -2.549 -2.559 1 97.12 79 PHE B C 1
ATOM 1766 O O . PHE B 1 79 ? -11.344 -1.793 -3.496 1 97.12 79 PHE B O 1
ATOM 1773 N N . THR B 1 80 ? -10.586 -2.129 -1.375 1 97.56 80 THR B N 1
ATOM 1774 C CA . THR B 1 80 ? -10.508 -0.699 -1.103 1 97.56 80 THR B CA 1
ATOM 1775 C C . THR B 1 80 ? -9.469 -0.032 -1.996 1 97.56 80 THR B C 1
ATOM 1777 O O . THR B 1 80 ? -9.43 1.195 -2.104 1 97.56 80 THR B O 1
ATOM 1780 N N . LEU B 1 81 ? -8.648 -0.811 -2.695 1 98.19 81 LEU B N 1
ATOM 1781 C CA . LEU B 1 81 ? -7.719 -0.239 -3.66 1 98.19 81 LEU B CA 1
ATOM 1782 C C . LEU B 1 81 ? -8.461 0.43 -4.809 1 98.19 81 LEU B C 1
ATOM 1784 O O . LEU B 1 81 ? -7.879 1.215 -5.559 1 98.19 81 LEU B O 1
ATOM 1788 N N . TYR B 1 82 ? -9.734 0.137 -4.93 1 97.69 82 TYR B N 1
ATOM 1789 C CA . TYR B 1 82 ? -10.562 0.768 -5.945 1 97.69 82 TYR B CA 1
ATOM 1790 C C . TYR B 1 82 ? -11.414 1.881 -5.348 1 97.69 82 TYR B C 1
ATOM 1792 O O . TYR B 1 82 ? -12.352 2.369 -5.984 1 97.69 82 TYR B O 1
ATOM 1800 N N . GLY B 1 83 ? -11.109 2.193 -4.105 1 97.19 83 GLY B N 1
ATOM 1801 C CA . GLY B 1 83 ? -11.797 3.34 -3.529 1 97.19 83 GLY B CA 1
ATOM 1802 C C . GLY B 1 83 ? -11.5 4.641 -4.254 1 97.19 83 GLY B C 1
ATOM 1803 O O . GLY B 1 83 ? -10.336 4.996 -4.445 1 97.19 83 GLY B O 1
ATOM 1804 N N . ASP B 1 84 ? -12.547 5.285 -4.66 1 96.06 84 ASP B N 1
ATOM 1805 C CA . ASP B 1 84 ? -12.414 6.566 -5.348 1 96.06 84 ASP B CA 1
ATOM 1806 C C . ASP B 1 84 ? -12.82 7.723 -4.441 1 96.06 84 ASP B C 1
ATOM 1808 O O . ASP B 1 84 ? -13.992 7.84 -4.066 1 96.06 84 ASP B O 1
ATOM 1812 N N . CYS B 1 85 ? -11.844 8.516 -4.098 1 93.56 85 CYS B N 1
ATOM 1813 C CA . CYS B 1 85 ? -12.117 9.641 -3.217 1 93.56 85 CYS B CA 1
ATOM 1814 C C . CYS B 1 85 ? -11.672 10.953 -3.85 1 93.56 85 CYS B C 1
ATOM 1816 O O . CYS B 1 85 ? -11.344 11.906 -3.145 1 93.56 85 CYS B O 1
ATOM 1818 N N . ARG B 1 86 ? -11.617 10.984 -5.145 1 93.62 86 ARG B N 1
ATOM 1819 C CA . ARG B 1 86 ? -11.211 12.203 -5.84 1 93.62 86 ARG B CA 1
ATOM 1820 C C . ARG B 1 86 ? -12.234 13.32 -5.621 1 93.62 86 ARG B C 1
ATOM 1822 O O . ARG B 1 86 ? -11.867 14.492 -5.516 1 93.62 86 ARG B O 1
ATOM 1829 N N . LYS B 1 87 ? -13.461 12.727 -5.66 1 90 87 LYS B N 1
ATOM 1830 C CA . LYS B 1 87 ? -14.539 13.672 -5.375 1 90 87 LYS B CA 1
ATOM 1831 C C . LYS B 1 87 ? -15.039 13.516 -3.943 1 90 87 LYS B C 1
ATOM 1833 O O . LYS B 1 87 ? -15.594 12.477 -3.582 1 90 87 LYS B O 1
ATOM 1838 N N . GLY B 1 88 ? -14.594 14.336 -2.939 1 91.44 88 GLY B N 1
ATOM 1839 C CA . GLY B 1 88 ? -15.047 14.281 -1.558 1 91.44 88 GLY B CA 1
ATOM 1840 C C . GLY B 1 88 ? -14.094 13.523 -0.647 1 91.44 88 GLY B C 1
ATOM 1841 O O . GLY B 1 88 ? -12.945 13.266 -1.015 1 91.44 88 GLY B O 1
ATOM 1842 N N . LYS B 1 89 ? -14.664 13.094 0.57 1 95.5 89 LYS B N 1
ATOM 1843 C CA . LYS B 1 89 ? -13.82 12.477 1.595 1 95.5 89 LYS B CA 1
ATOM 1844 C C . LYS B 1 89 ? -14.273 11.055 1.888 1 95.5 89 LYS B C 1
ATOM 1846 O O . LYS B 1 89 ? -13.602 10.32 2.611 1 95.5 89 LYS B O 1
ATOM 1851 N N . ARG B 1 90 ? -15.352 10.672 1.357 1 96 90 ARG B N 1
ATOM 1852 C CA . ARG B 1 90 ? -15.828 9.297 1.474 1 96 90 ARG B CA 1
ATOM 1853 C C . ARG B 1 90 ? -15.562 8.516 0.191 1 96 90 ARG B C 1
ATOM 1855 O O . ARG B 1 90 ? -16.047 8.891 -0.879 1 96 90 ARG B O 1
ATOM 1862 N N . PRO B 1 91 ? -14.883 7.414 0.31 1 97.12 91 PRO B N 1
ATOM 1863 C CA . PRO B 1 91 ? -14.586 6.672 -0.917 1 97.12 91 PRO B CA 1
ATOM 1864 C C . PRO B 1 91 ? -15.812 5.957 -1.485 1 97.12 91 PRO B C 1
ATOM 1866 O O . PRO B 1 91 ? -16.641 5.449 -0.728 1 97.12 91 PRO B O 1
ATOM 1869 N N . SER B 1 92 ? -15.93 6.035 -2.779 1 96.94 92 SER B N 1
ATOM 1870 C CA . SER B 1 92 ? -16.828 5.152 -3.504 1 96.94 92 SER B CA 1
ATOM 1871 C C . SER B 1 92 ? -16.109 3.922 -4.027 1 96.94 92 SER B C 1
ATOM 1873 O O . SER B 1 92 ? -14.922 3.988 -4.355 1 96.94 92 SER B O 1
ATOM 1875 N N . PHE B 1 93 ? -16.766 2.805 -4.105 1 96.75 93 PHE B N 1
ATOM 1876 C CA . PHE B 1 93 ? -16.125 1.559 -4.523 1 96.75 93 PHE B CA 1
ATOM 1877 C C . PHE B 1 93 ? -16.828 0.984 -5.75 1 96.75 93 PHE B C 1
ATOM 1879 O O . PHE B 1 93 ? -16.844 -0.233 -5.945 1 96.75 93 PHE B O 1
ATOM 1886 N N . ASP B 1 94 ? -17.312 1.835 -6.562 1 95.88 94 ASP B N 1
ATOM 1887 C CA . ASP B 1 94 ? -18.141 1.438 -7.703 1 95.88 94 ASP B CA 1
ATOM 1888 C C . ASP B 1 94 ? -17.312 0.657 -8.727 1 95.88 94 ASP B C 1
ATOM 1890 O O . ASP B 1 94 ? -17.859 -0.167 -9.469 1 95.88 94 ASP B O 1
ATOM 1894 N N . ARG B 1 95 ? -16.094 0.858 -8.734 1 96.5 95 ARG B N 1
ATOM 1895 C CA . ARG B 1 95 ? -15.258 0.227 -9.758 1 96.5 95 ARG B CA 1
ATOM 1896 C C . ARG B 1 95 ? -14.688 -1.099 -9.258 1 96.5 95 ARG B C 1
ATOM 1898 O O . ARG B 1 95 ? -14.031 -1.821 -10.008 1 96.5 95 ARG B O 1
ATOM 1905 N N . ALA B 1 96 ? -14.883 -1.439 -8 1 97.81 96 ALA B N 1
ATOM 1906 C CA . ALA B 1 96 ? -14.5 -2.748 -7.477 1 97.81 96 ALA B CA 1
ATOM 1907 C C . ALA B 1 96 ? -15.438 -3.84 -7.992 1 97.81 96 ALA B C 1
ATOM 1909 O O . ALA B 1 96 ? -16.641 -3.615 -8.141 1 97.81 96 ALA B O 1
ATOM 1910 N N . ALA B 1 97 ? -14.906 -4.941 -8.227 1 98.06 97 ALA B N 1
ATOM 1911 C CA . ALA B 1 97 ? -15.727 -6.07 -8.664 1 98.06 97 ALA B CA 1
ATOM 1912 C C . ALA B 1 97 ? -16.672 -6.52 -7.559 1 98.06 97 ALA B C 1
ATOM 1914 O O . ALA B 1 97 ? -16.391 -6.332 -6.375 1 98.06 97 ALA B O 1
ATOM 1915 N N . ARG B 1 98 ? -17.75 -7.125 -7.957 1 96.81 98 ARG B N 1
ATOM 1916 C CA . ARG B 1 98 ? -18.641 -7.75 -6.984 1 96.81 98 ARG B CA 1
ATOM 1917 C C . ARG B 1 98 ? -17.953 -8.898 -6.27 1 96.81 98 ARG B C 1
ATOM 1919 O O . ARG B 1 98 ? -17.078 -9.555 -6.836 1 96.81 98 ARG B O 1
ATOM 1926 N N . PRO B 1 99 ? -18.359 -9.203 -5.113 1 96.38 99 PRO B N 1
ATOM 1927 C CA . PRO B 1 99 ? -17.641 -10.172 -4.27 1 96.38 99 PRO B CA 1
ATOM 1928 C C . PRO B 1 99 ? -17.453 -11.523 -4.953 1 96.38 99 PRO B C 1
ATOM 1930 O O . PRO B 1 99 ? -16.344 -12.078 -4.914 1 96.38 99 PRO B O 1
ATOM 1933 N N . ASP B 1 100 ? -18.469 -12 -5.633 1 96.69 100 ASP B N 1
ATOM 1934 C CA . ASP B 1 100 ? -18.359 -13.32 -6.25 1 96.69 100 ASP B CA 1
ATOM 1935 C C . ASP B 1 100 ? -17.297 -13.32 -7.352 1 96.69 100 ASP B C 1
ATOM 1937 O O . ASP B 1 100 ? -16.438 -14.203 -7.391 1 96.69 100 ASP B O 1
ATOM 1941 N N . THR B 1 101 ? -17.406 -12.328 -8.211 1 97.31 101 THR B N 1
ATOM 1942 C CA . THR B 1 101 ? -16.422 -12.188 -9.289 1 97.31 101 THR B CA 1
ATOM 1943 C C . THR B 1 101 ? -15.031 -11.93 -8.727 1 97.31 101 THR B C 1
ATOM 1945 O O . THR B 1 101 ? -14.047 -12.492 -9.211 1 97.31 101 THR B O 1
ATOM 1948 N N . ALA B 1 102 ? -15.016 -11.094 -7.77 1 98 102 ALA B N 1
ATOM 1949 C CA . ALA B 1 102 ? -13.742 -10.758 -7.137 1 98 102 ALA B CA 1
ATOM 1950 C C . ALA B 1 102 ? -13.078 -12 -6.539 1 98 102 ALA B C 1
ATOM 1952 O O . ALA B 1 102 ? -11.875 -12.203 -6.707 1 98 102 ALA B O 1
ATOM 1953 N N . LYS B 1 103 ? -13.844 -12.773 -5.867 1 98 103 LYS B N 1
ATOM 1954 C CA . LYS B 1 103 ? -13.328 -13.984 -5.234 1 98 103 LYS B CA 1
ATOM 1955 C C . LYS B 1 103 ? -12.766 -14.945 -6.277 1 98 103 LYS B C 1
ATOM 1957 O O . LYS B 1 103 ? -11.68 -15.508 -6.09 1 98 103 LYS B O 1
ATOM 1962 N N . GLU B 1 104 ? -13.508 -15.109 -7.312 1 98.38 104 GLU B N 1
ATOM 1963 C CA . GLU B 1 104 ? -13.078 -16.016 -8.375 1 98.38 104 GLU B CA 1
ATOM 1964 C C . GLU B 1 104 ? -11.734 -15.578 -8.961 1 98.38 104 GLU B C 1
ATOM 1966 O O . GLU B 1 104 ? -10.812 -16.391 -9.086 1 98.38 104 GLU B O 1
ATOM 1971 N N . LEU B 1 105 ? -11.656 -14.32 -9.352 1 98.69 105 LEU B N 1
ATOM 1972 C CA . LEU B 1 105 ? -10.43 -13.82 -9.961 1 98.69 105 LEU B CA 1
ATOM 1973 C C . LEU B 1 105 ? -9.289 -13.789 -8.945 1 98.69 105 LEU B C 1
ATOM 1975 O O . LEU B 1 105 ? -8.133 -14.039 -9.305 1 98.69 105 LEU B O 1
ATOM 1979 N N . TYR B 1 106 ? -9.633 -13.539 -7.723 1 98.5 106 TYR B N 1
ATOM 1980 C CA . TYR B 1 106 ? -8.648 -13.602 -6.645 1 98.5 106 TYR B CA 1
ATOM 1981 C C . TYR B 1 106 ? -8.047 -15 -6.535 1 98.5 106 TYR B C 1
ATOM 1983 O O . TYR B 1 106 ? -6.828 -15.156 -6.477 1 98.5 106 TYR B O 1
ATOM 1991 N N . GLU B 1 107 ? -8.844 -15.93 -6.5 1 98.62 107 GLU B N 1
ATOM 1992 C CA . GLU B 1 107 ? -8.391 -17.312 -6.371 1 98.62 107 GLU B CA 1
ATOM 1993 C C . GLU B 1 107 ? -7.562 -17.734 -7.582 1 98.62 107 GLU B C 1
ATOM 1995 O O . GLU B 1 107 ? -6.562 -18.453 -7.438 1 98.62 107 GLU B O 1
ATOM 2000 N N . LYS B 1 108 ? -8.031 -17.328 -8.758 1 98.75 108 LYS B N 1
ATOM 2001 C CA . LYS B 1 108 ? -7.25 -17.609 -9.961 1 98.75 108 LYS B CA 1
ATOM 2002 C C . LYS B 1 108 ? -5.859 -16.984 -9.875 1 98.75 108 LYS B C 1
ATOM 2004 O O . LYS B 1 108 ? -4.875 -17.594 -10.305 1 98.75 108 LYS B O 1
ATOM 2009 N N . PHE B 1 109 ? -5.789 -15.781 -9.375 1 98.81 109 PHE B N 1
ATOM 2010 C CA . PHE B 1 109 ? -4.512 -15.109 -9.18 1 98.81 109 PHE B CA 1
ATOM 2011 C C . PHE B 1 109 ? -3.609 -15.922 -8.258 1 98.81 109 PHE B C 1
ATOM 2013 O O . PHE B 1 109 ? -2.438 -16.141 -8.57 1 98.81 109 PHE B O 1
ATOM 2020 N N . VAL B 1 110 ? -4.137 -16.344 -7.141 1 98.75 110 VAL B N 1
ATOM 2021 C CA . VAL B 1 110 ? -3.395 -17.109 -6.145 1 98.75 110 VAL B CA 1
ATOM 2022 C C . VAL B 1 110 ? -2.887 -18.406 -6.758 1 98.75 110 VAL B C 1
ATOM 2024 O O . VAL B 1 110 ? -1.711 -18.75 -6.613 1 98.75 110 VAL B O 1
ATOM 2027 N N . GLU B 1 111 ? -3.736 -19.094 -7.426 1 98.75 111 GLU B N 1
ATOM 2028 C CA . GLU B 1 111 ? -3.373 -20.359 -8.031 1 98.75 111 GLU B CA 1
ATOM 2029 C C . GLU B 1 111 ? -2.297 -20.188 -9.094 1 98.75 111 GLU B C 1
ATOM 2031 O O . GLU B 1 111 ? -1.386 -21.016 -9.211 1 98.75 111 GLU B O 1
ATOM 2036 N N . LEU B 1 112 ? -2.496 -19.172 -9.891 1 98.75 112 LEU B N 1
ATOM 2037 C CA . LEU B 1 112 ? -1.495 -18.922 -10.922 1 98.75 112 LEU B CA 1
ATOM 2038 C C . LEU B 1 112 ? -0.135 -18.625 -10.297 1 98.75 112 LEU B C 1
ATOM 2040 O O . LEU B 1 112 ? 0.89 -19.125 -10.773 1 98.75 112 LEU B O 1
ATOM 2044 N N . CYS B 1 113 ? -0.112 -17.828 -9.273 1 98.69 113 CYS B N 1
ATOM 2045 C CA . CYS B 1 113 ? 1.143 -17.562 -8.578 1 98.69 113 CYS B CA 1
ATOM 2046 C C . CYS B 1 113 ? 1.76 -18.859 -8.062 1 98.69 113 CYS B C 1
ATOM 2048 O O . CYS B 1 113 ? 2.975 -19.047 -8.141 1 98.69 113 CYS B O 1
ATOM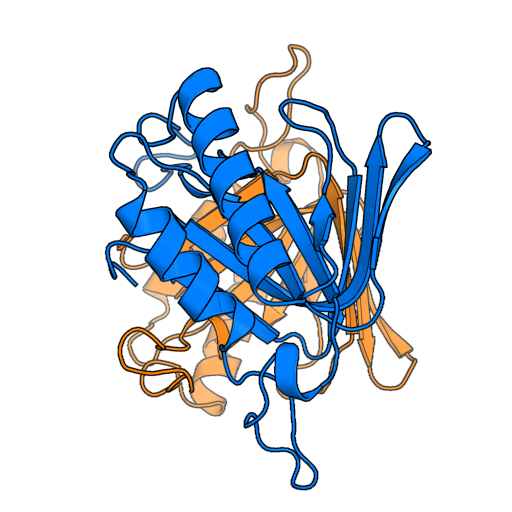 2050 N N . ARG B 1 114 ? 0.936 -19.719 -7.492 1 98.62 114 ARG B N 1
ATOM 2051 C CA . ARG B 1 114 ? 1.422 -21 -7.004 1 98.62 114 ARG B CA 1
ATOM 2052 C C . ARG B 1 114 ? 2.037 -21.828 -8.133 1 98.62 114 ARG B C 1
ATOM 2054 O O . ARG B 1 114 ? 3.012 -22.547 -7.926 1 98.62 114 ARG B O 1
ATOM 2061 N N . SER B 1 115 ? 1.505 -21.688 -9.289 1 98.19 115 SER B N 1
ATOM 2062 C CA . SER B 1 115 ? 1.968 -22.453 -10.438 1 98.19 115 SER B CA 1
ATOM 2063 C C . SER B 1 115 ? 3.369 -22.031 -10.859 1 98.19 115 SER B C 1
ATOM 2065 O O . SER B 1 115 ? 4.051 -22.75 -11.594 1 98.19 115 SER B O 1
ATOM 2067 N N . TYR B 1 116 ? 3.787 -20.859 -10.438 1 97.5 116 TYR B N 1
ATOM 2068 C CA . TYR B 1 116 ? 5.141 -20.391 -10.711 1 97.5 116 TYR B CA 1
ATOM 2069 C C . TYR B 1 116 ? 6.129 -20.969 -9.711 1 97.5 116 TYR B C 1
ATOM 2071 O O . TYR B 1 116 ? 7.273 -20.516 -9.617 1 97.5 116 TYR B O 1
ATOM 2079 N N . ASP B 1 117 ? 5.723 -21.922 -8.883 1 96.12 117 ASP B N 1
ATOM 2080 C CA . ASP B 1 117 ? 6.527 -22.578 -7.859 1 96.12 117 ASP B CA 1
ATOM 2081 C C . ASP B 1 117 ? 6.883 -21.609 -6.738 1 96.12 117 ASP B C 1
ATOM 2083 O O . ASP B 1 117 ? 8.023 -21.594 -6.262 1 96.12 117 ASP B O 1
ATOM 2087 N N . VAL B 1 118 ? 6.023 -20.719 -6.438 1 97.56 118 VAL B N 1
ATOM 2088 C CA . VAL B 1 118 ? 6.129 -19.797 -5.32 1 97.56 118 VAL B CA 1
ATOM 2089 C C . VAL B 1 118 ? 5.207 -20.234 -4.188 1 97.56 118 VAL B C 1
ATOM 2091 O O . VAL B 1 118 ? 4.066 -20.641 -4.426 1 97.56 118 VAL B O 1
ATOM 2094 N N . LYS B 1 119 ? 5.766 -20.297 -2.959 1 98.5 119 LYS B N 1
ATOM 2095 C CA . LYS B 1 119 ? 4.883 -20.5 -1.814 1 98.5 119 LYS B CA 1
ATOM 2096 C C . LYS B 1 119 ? 3.955 -19.312 -1.608 1 98.5 119 LYS B C 1
ATOM 2098 O O . LYS B 1 119 ? 4.418 -18.188 -1.447 1 98.5 119 LYS B O 1
ATOM 2103 N N . VAL B 1 120 ? 2.666 -19.594 -1.622 1 98.88 120 VAL B N 1
ATOM 2104 C CA . VAL B 1 120 ? 1.683 -18.516 -1.508 1 98.88 120 VAL B CA 1
ATOM 2105 C C . VAL B 1 120 ? 0.788 -18.766 -0.296 1 98.88 120 VAL B C 1
ATOM 2107 O O . VAL B 1 120 ? 0.211 -19.844 -0.151 1 98.88 120 VAL B O 1
ATOM 2110 N N . GLU B 1 121 ? 0.768 -17.828 0.597 1 98.88 121 GLU B N 1
ATOM 2111 C CA . GLU B 1 121 ? -0.2 -17.797 1.689 1 98.88 121 GLU B CA 1
ATOM 2112 C C . GLU B 1 121 ? -1.274 -16.734 1.439 1 98.88 121 GLU B C 1
ATOM 2114 O O . GLU B 1 121 ? -1.076 -15.82 0.642 1 98.88 121 GLU B O 1
ATOM 2119 N N . THR B 1 122 ? -2.408 -16.906 2.088 1 98.69 122 THR B N 1
ATOM 2120 C CA . THR B 1 122 ? -3.533 -16.016 1.816 1 98.69 122 THR B CA 1
ATOM 2121 C C . THR B 1 122 ? -4.23 -15.625 3.113 1 98.69 122 THR B C 1
ATOM 2123 O O . THR B 1 122 ? -3.939 -16.172 4.176 1 98.69 122 THR B O 1
ATOM 2126 N N . GLY B 1 123 ? -4.953 -14.586 3.061 1 96.94 123 GLY B N 1
ATOM 2127 C CA . GLY B 1 123 ? -5.93 -14.297 4.098 1 96.94 123 GLY B CA 1
ATOM 2128 C C . GLY B 1 123 ? -7.234 -15.047 3.912 1 96.94 123 GLY B C 1
ATOM 2129 O O . GLY B 1 123 ? -7.238 -16.188 3.447 1 96.94 123 GLY B O 1
ATOM 2130 N N . LYS B 1 124 ? -8.242 -14.484 4.461 1 94.69 124 LYS B N 1
ATOM 2131 C CA . LYS B 1 124 ? -9.594 -15.008 4.297 1 94.69 124 LYS B CA 1
ATOM 2132 C C . LYS B 1 124 ? -10.492 -14 3.588 1 94.69 124 LYS B C 1
ATOM 2134 O O . LYS B 1 124 ? -10.703 -12.891 4.082 1 94.69 124 LYS B O 1
ATOM 2139 N N . PHE B 1 125 ? -11.039 -14.422 2.471 1 90.75 125 PHE B N 1
ATOM 2140 C CA . PHE B 1 125 ? -11.859 -13.531 1.661 1 90.75 125 PHE B CA 1
ATOM 2141 C C . PHE B 1 125 ? -13.102 -13.094 2.432 1 90.75 125 PHE B C 1
ATOM 2143 O O . PHE B 1 125 ? -13.766 -13.914 3.068 1 90.75 125 PHE B O 1
ATOM 2150 N N . GLN B 1 126 ? -13.406 -11.805 2.428 1 84.38 126 GLN B N 1
ATOM 2151 C CA . GLN B 1 126 ? -14.586 -11.188 3.041 1 84.38 126 GLN B CA 1
ATOM 2152 C C . GLN B 1 126 ? -14.547 -11.328 4.559 1 84.38 126 GLN B C 1
ATOM 2154 O O . GLN B 1 126 ? -15.594 -11.477 5.199 1 84.38 126 GLN B O 1
ATOM 2159 N N . ALA B 1 127 ? -13.383 -11.344 5.172 1 89.94 127 ALA B N 1
ATOM 2160 C CA . ALA B 1 127 ? -13.234 -11.391 6.625 1 89.94 127 ALA B CA 1
ATOM 2161 C C . ALA B 1 127 ? -12.453 -10.18 7.133 1 89.94 127 ALA B C 1
ATOM 2163 O O . ALA B 1 127 ? -11.648 -9.594 6.402 1 89.94 127 ALA B O 1
ATOM 2164 N N . MET B 1 128 ? -12.797 -9.82 8.383 1 92.81 128 MET B N 1
ATOM 2165 C CA . MET B 1 128 ? -11.961 -8.836 9.062 1 92.81 128 MET B CA 1
ATOM 2166 C C . MET B 1 128 ? -10.594 -9.43 9.406 1 92.81 128 MET B C 1
ATOM 2168 O O . MET B 1 128 ? -10.508 -10.398 10.156 1 92.81 128 MET B O 1
ATOM 2172 N N . MET B 1 129 ? -9.578 -8.82 8.898 1 97.25 129 MET B N 1
ATOM 2173 C CA . MET B 1 129 ? -8.227 -9.359 9.031 1 97.25 129 MET B CA 1
ATOM 2174 C C . MET B 1 129 ? -7.277 -8.312 9.609 1 97.25 129 MET B C 1
ATOM 2176 O O . MET B 1 129 ? -7.375 -7.129 9.273 1 97.25 129 MET B O 1
ATOM 2180 N N . MET B 1 130 ? -6.504 -8.773 10.453 1 98.38 130 MET B N 1
ATOM 2181 C CA . MET B 1 130 ? -5.309 -8.008 10.805 1 98.38 130 MET B CA 1
ATOM 2182 C C . MET B 1 130 ? -4.113 -8.469 9.977 1 98.38 130 MET B C 1
ATOM 2184 O O . MET B 1 130 ? -3.744 -9.641 10.008 1 98.38 130 MET B O 1
ATOM 2188 N N . VAL B 1 131 ? -3.594 -7.609 9.203 1 98.75 131 VAL B N 1
ATOM 2189 C CA . VAL B 1 131 ? -2.449 -7.957 8.359 1 98.75 131 VAL B CA 1
ATOM 2190 C C . VAL B 1 131 ? -1.195 -7.262 8.883 1 98.75 131 VAL B C 1
ATOM 2192 O O . VAL B 1 131 ? -1.1 -6.031 8.852 1 98.75 131 VAL B O 1
ATOM 2195 N N . GLU B 1 132 ? -0.303 -7.984 9.398 1 98.81 132 GLU B N 1
ATOM 2196 C CA . GLU B 1 132 ? 0.985 -7.449 9.828 1 98.81 132 GLU B CA 1
ATOM 2197 C C . GLU B 1 132 ? 1.991 -7.441 8.68 1 98.81 132 GLU B C 1
ATOM 2199 O O . GLU B 1 132 ? 2.254 -8.484 8.07 1 98.81 132 GLU B O 1
ATOM 2204 N N . ILE B 1 133 ? 2.465 -6.332 8.406 1 98.88 133 ILE B N 1
ATOM 2205 C CA . ILE B 1 133 ? 3.416 -6.145 7.32 1 98.88 133 ILE B CA 1
ATOM 2206 C C . ILE B 1 133 ? 4.715 -5.559 7.867 1 98.88 133 ILE B C 1
ATOM 2208 O O . ILE B 1 133 ? 4.738 -4.422 8.344 1 98.88 133 ILE B O 1
ATOM 2212 N N . HIS B 1 134 ? 5.742 -6.281 7.883 1 98.75 134 HIS B N 1
ATOM 2213 C CA . HIS B 1 134 ? 7.082 -5.785 8.188 1 98.75 134 HIS B CA 1
ATOM 2214 C C . HIS B 1 134 ? 7.836 -5.422 6.918 1 98.75 134 HIS B C 1
ATOM 2216 O O . HIS B 1 134 ? 8.562 -6.254 6.359 1 98.75 134 HIS B O 1
ATOM 2222 N N . ASN B 1 135 ? 7.656 -4.207 6.488 1 98.69 135 ASN B N 1
ATOM 2223 C CA . ASN B 1 135 ? 8.117 -3.689 5.207 1 98.69 135 ASN B CA 1
ATOM 2224 C C . ASN B 1 135 ? 9.609 -3.375 5.23 1 98.69 135 ASN B C 1
ATOM 2226 O O . ASN B 1 135 ? 10.055 -2.51 5.988 1 98.69 135 ASN B O 1
ATOM 2230 N N . ASP B 1 136 ? 10.359 -4.047 4.398 1 97.38 136 ASP B N 1
ATOM 2231 C CA . ASP B 1 136 ? 11.812 -3.973 4.336 1 97.38 136 ASP B CA 1
ATOM 2232 C C . ASP B 1 136 ? 12.266 -2.867 3.389 1 97.38 136 ASP B C 1
ATOM 2234 O O . ASP B 1 136 ? 12.148 -2.998 2.168 1 97.38 136 ASP B O 1
ATOM 2238 N N . GLY B 1 137 ? 12.766 -1.734 4.051 1 91.25 137 GLY B N 1
ATOM 2239 C CA . GLY B 1 137 ? 13.211 -0.66 3.176 1 91.25 137 GLY B CA 1
ATOM 2240 C C . GLY B 1 137 ? 12.766 0.712 3.645 1 91.25 137 GLY B C 1
ATOM 2241 O O . GLY B 1 137 ? 13.562 1.487 4.168 1 91.25 137 GLY B O 1
ATOM 2242 N N . PRO B 1 138 ? 11.406 1.003 3.352 1 96.88 138 PRO B N 1
ATOM 2243 C CA . PRO B 1 138 ? 10.422 0.141 2.693 1 96.88 138 PRO B CA 1
ATOM 2244 C C . PRO B 1 138 ? 10.5 0.215 1.171 1 96.88 138 PRO B C 1
ATOM 2246 O O . PRO B 1 138 ? 10.984 1.205 0.62 1 96.88 138 PRO B O 1
ATOM 2249 N N . VAL B 1 139 ? 10.102 -0.807 0.475 1 98.06 139 VAL B N 1
ATOM 2250 C CA . VAL B 1 139 ? 9.898 -0.869 -0.968 1 98.06 139 VAL B CA 1
ATOM 2251 C C . VAL B 1 139 ? 8.445 -1.248 -1.268 1 98.06 139 VAL B C 1
ATOM 2253 O O . VAL B 1 139 ? 8.008 -2.355 -0.945 1 98.06 139 VAL B O 1
ATOM 2256 N N . THR B 1 140 ? 7.715 -0.331 -1.836 1 98.69 140 THR B N 1
ATOM 2257 C CA . THR B 1 140 ? 6.312 -0.53 -2.191 1 98.69 140 THR B CA 1
ATOM 2258 C C . THR B 1 140 ? 6.066 -0.144 -3.646 1 98.69 140 THR B C 1
ATOM 2260 O O . THR B 1 140 ? 6.449 0.944 -4.082 1 98.69 140 THR B O 1
ATOM 2263 N N . MET B 1 141 ? 5.438 -1.012 -4.391 1 98.5 141 MET B N 1
ATOM 2264 C CA . MET B 1 141 ? 5.102 -0.777 -5.793 1 98.5 141 MET B CA 1
ATOM 2265 C C . MET B 1 141 ? 3.592 -0.717 -5.988 1 98.5 141 MET B C 1
ATOM 2267 O O . MET B 1 141 ? 2.85 -1.481 -5.367 1 98.5 141 MET B O 1
ATOM 2271 N N . LEU B 1 142 ? 3.193 0.186 -6.848 1 98.44 142 LEU B N 1
ATOM 2272 C CA . LEU B 1 142 ? 1.823 0.22 -7.348 1 98.44 142 LEU B CA 1
ATOM 2273 C C . LEU B 1 142 ? 1.744 -0.357 -8.758 1 98.44 142 LEU B C 1
ATOM 2275 O O . LEU B 1 142 ? 2.432 0.116 -9.664 1 98.44 142 LEU B O 1
ATOM 2279 N N . ILE B 1 143 ? 0.913 -1.376 -8.906 1 98.12 143 ILE B N 1
ATOM 2280 C CA . ILE B 1 143 ? 0.802 -2.016 -10.211 1 98.12 143 ILE B CA 1
ATOM 2281 C C . ILE B 1 143 ? -0.667 -2.098 -10.625 1 98.12 143 ILE B C 1
ATOM 2283 O O . ILE B 1 143 ? -1.528 -2.432 -9.805 1 98.12 143 ILE B O 1
ATOM 2287 N N . ASP B 1 144 ? -0.927 -1.773 -11.812 1 97.44 144 ASP B N 1
ATOM 2288 C CA . ASP B 1 144 ? -2.262 -1.805 -12.406 1 97.44 144 ASP B CA 1
ATOM 2289 C C . ASP B 1 144 ? -2.262 -2.584 -13.719 1 97.44 144 ASP B C 1
ATOM 2291 O O . ASP B 1 144 ? -1.508 -2.258 -14.641 1 97.44 144 ASP B O 1
ATOM 2295 N N . SER B 1 145 ? -3.135 -3.518 -13.805 1 97.12 145 SER B N 1
ATOM 2296 C CA . SER B 1 145 ? -3.135 -4.395 -14.969 1 97.12 145 SER B CA 1
ATOM 2297 C C . SER B 1 145 ? -3.568 -3.648 -16.219 1 97.12 145 SER B C 1
ATOM 2299 O O . SER B 1 145 ? -3.293 -4.09 -17.344 1 97.12 145 SER B O 1
ATOM 2301 N N . LYS B 1 146 ? -4.289 -2.527 -16.141 1 94 146 LYS B N 1
ATOM 2302 C CA . LYS B 1 146 ? -4.668 -1.693 -17.281 1 94 146 LYS B CA 1
ATOM 2303 C C . LYS B 1 146 ? -3.572 -0.682 -17.594 1 94 146 LYS B C 1
ATOM 2305 O O . LYS B 1 146 ? -3.707 0.108 -18.531 1 94 146 LYS B O 1
ATOM 2310 N N . LYS B 1 147 ? -2.512 -0.705 -16.797 1 92.06 147 LYS B N 1
ATOM 2311 C CA . LYS B 1 147 ? -1.32 0.119 -16.969 1 92.06 147 LYS B CA 1
ATOM 2312 C C . LYS B 1 147 ? -1.651 1.603 -16.844 1 92.06 147 LYS B C 1
ATOM 2314 O O . LYS B 1 147 ? -1.108 2.434 -17.578 1 92.06 147 LYS B O 1
ATOM 2319 N N . GLU B 1 148 ? -2.596 1.903 -15.938 1 88 148 GLU B N 1
ATOM 2320 C CA . GLU B 1 148 ? -2.92 3.289 -15.609 1 88 148 GLU B CA 1
ATOM 2321 C C . GLU B 1 148 ? -1.81 3.938 -14.789 1 88 148 GLU B C 1
ATOM 2323 O O . GLU B 1 148 ? -1.709 5.164 -14.734 1 88 148 GLU B O 1
ATOM 2328 N N . PHE B 1 149 ? -1.124 3.135 -14.195 1 88 149 PHE B N 1
ATOM 2329 C CA . PHE B 1 149 ? 0.078 3.533 -13.469 1 88 149 PHE B CA 1
ATOM 2330 C C . PHE B 1 149 ? 1.053 2.367 -13.359 1 88 149 PHE B C 1
ATOM 2332 O O . PHE B 1 149 ? 0.681 1.215 -13.594 1 88 149 PHE B O 1
#

Radius of gyration: 17.56 Å; Cα contacts (8 Å, |Δi|>4): 767; chains: 2; bounding box: 49×45×37 Å

Secondary structure (DSSP, 8-state):
-EEEEEEEEEEEEEETTEEEEEESSEEEEEEE-BTT--HHHHHHHHHHHHH---EE-TTS-EEE-TTTTT-EEEEEE-GGGG-B-SSSSSPB-TTBPPHHHHHHHHHHHHHHHHHTT--EEE--TTS-EEEEEEEEEEEEEEEETT---/-EEEEEEEEEEEEEETTEEEEEESSEEEEEEE-BTT--HHHHHHHHHHHHH---EE-TTS-EEE-TTTTT-EEEEEE-GGGG-B-SSSSSPB-TTBPPHHHHHHHHHHHHHHHHHTT--EEE--TTS-EEEEEEEEEEEEEEEETT---

Sequence (298 aa):
MRAVVQRVTFSKVTVEGEIVGEIGKGLTVLLGVGCDDTEKDVEYLADKIVNLRIFEDENGKMNLSLKDVGGELLVVSQFTLYGDCRKGKRPSFDRAARPDTAKELYEKFVELCRSYDVKVETGKFQAMMMVEIHNDGPVTMLIDSKKEFMRAVVQRVTFSKVTVEGEIVGEIGKGLTVLLGVGCDDTEKDVEYLADKIVNLRIFEDENGKMNLSLKDVGGELLVVSQFTLYGDCRKGKRPSFDRAARPDTAKELYEKFVELCRSYDVKVETGKFQAMMMVEIHNDGPVTMLIDSKKEF

Nearest PDB structures (foldseek):
  2dbo-assembly1_A-2  TM=9.873E-01  e=4.171E-22  Aquifex aeolicus VF5
  1j7g-assembly1_A-2  TM=9.865E-01  e=1.225E-21  Haemophilus influenzae Rd KW20
  1jke-assembly1_A  TM=9.882E-01  e=2.167E-21  Escherichia coli
  3kod-assembly3_F  TM=9.690E-01  e=4.259E-17  Plasmodium falciparum 3D7
  3knp-assembly3_E  TM=9.655E-01  e=2.408E-17  Plasmodium falciparum 3D7

InterPro domains:
  IPR003732 D-aminoacyl-tRNA deacylase DTD [MF_00518] (1-145)
  IPR003732 D-aminoacyl-tRNA deacylase DTD [PF02580] (2-144)
  IPR003732 D-aminoacyl-tRNA deacylase DTD [PTHR10472] (1-147)
  IPR003732 D-aminoacyl-tRNA deacylase DTD [TIGR00256] (1-145)
  IPR003732 D-aminoacyl-tRNA deacylase DTD [cd00563] (1-145)
  IPR023509 D-aminoacyl-tRNA deacylase-like superfamily [G3DSA:3.50.80.10] (1-149)
  IPR023509 D-aminoacyl-tRNA deacylase-like superfamily [SSF69500] (1-145)

Solvent-accessible surface area (backbone atoms only — not comparable to full-atom values): 14736 Å² total; per-residue (Å²): 54,37,33,45,39,31,34,23,58,32,34,36,24,29,43,94,87,37,77,66,22,66,41,50,46,24,36,41,30,40,36,17,42,31,60,82,51,49,70,68,28,34,52,49,43,40,54,47,58,50,49,27,20,73,36,63,44,98,83,70,42,58,67,25,21,38,65,75,70,68,29,29,36,36,45,32,85,26,51,42,55,37,32,44,43,84,73,67,43,51,59,43,54,81,52,24,30,55,68,71,62,29,50,52,52,48,51,50,31,53,52,53,40,38,71,72,75,35,57,69,31,36,60,61,87,95,50,72,27,41,36,37,38,34,24,48,39,64,41,42,39,51,46,34,52,83,57,84,85,54,38,34,45,40,30,32,22,58,31,36,35,26,30,44,92,88,36,78,67,21,66,39,52,46,25,35,43,30,40,35,16,42,32,60,83,52,50,69,65,31,35,52,49,46,39,55,46,60,49,48,28,17,73,35,63,44,98,83,69,40,58,68,26,21,39,66,75,70,69,29,27,37,35,46,33,84,26,52,41,55,40,32,44,42,82,72,66,44,50,60,41,53,82,53,24,28,55,67,70,62,30,50,52,51,48,50,51,31,54,51,53,40,37,72,71,77,35,58,68,33,36,59,61,88,97,49,71,26,40,36,36,37,34,23,48,37,65,40,43,39,48,47,32,52,82,58,84,81